Protein AF-A0A1B6FT55-F1 (afdb_monomer_lite)

Organism: NCBI:txid1464854

Secondary structure (DSSP, 8-state):
-TTHHHHHHHHHHHHHHHHHHTT-HHHHHHHHHHHPPPGGG--HHHHHHHHHHHHHHHHHHT-HHHHHHHHHHHHHH-TT-HHHHHHHHHHHHHHHHH-SS--SS-HHHHHHHHHHHHT---HHHHHHHHHHHHHHHHHHHHHTTT-TTGGGSHHHHHHHHHHHHHHHHHHHHHHH-TT-HHHHHHHHHHHTTS-GGG--HHHHHHHHHHHHT-SS--THHHHHHHHHHHHTS--HHHHHHHHHHHHHTT-HHHHHHHHHHHHHH-TT--TTTTTT--

Structure (mmCIF, N/CA/C/O backbone):
data_AF-A0A1B6FT55-F1
#
_entry.id   AF-A0A1B6FT55-F1
#
loop_
_atom_site.group_PDB
_atom_site.id
_atom_site.type_symbol
_atom_site.label_atom_id
_atom_site.label_alt_id
_atom_site.label_comp_id
_atom_site.label_asym_id
_atom_site.label_entity_id
_atom_site.label_seq_id
_atom_site.pdbx_PDB_ins_code
_atom_site.Cartn_x
_atom_site.Cartn_y
_atom_site.Cartn_z
_atom_site.occupancy
_atom_site.B_iso_or_equiv
_atom_site.auth_seq_id
_atom_site.auth_comp_id
_atom_site.auth_asym_id
_atom_site.auth_atom_id
_atom_site.pdbx_PDB_model_num
ATOM 1 N N . LYS A 1 1 ? 0.567 -3.090 -26.064 1.00 47.06 1 LYS A N 1
ATOM 2 C CA . LYS A 1 1 ? 1.274 -3.765 -27.185 1.00 47.06 1 LYS A CA 1
ATOM 3 C C . LYS A 1 1 ? 2.766 -3.419 -27.202 1.00 47.06 1 LYS A C 1
ATOM 5 O O . LYS A 1 1 ? 3.554 -4.318 -27.447 1.00 47.06 1 LYS A O 1
ATOM 10 N N . GLU A 1 2 ? 3.150 -2.189 -26.859 1.00 56.69 2 GLU A N 1
ATOM 11 C CA . GLU A 1 2 ? 4.520 -1.662 -27.024 1.00 56.69 2 GLU A CA 1
ATOM 12 C C . GLU A 1 2 ? 5.581 -2.260 -26.078 1.00 56.69 2 GLU A C 1
ATOM 14 O O . GLU A 1 2 ? 6.736 -2.374 -26.455 1.00 56.69 2 GLU A O 1
ATOM 19 N N . VAL A 1 3 ? 5.210 -2.769 -24.897 1.00 70.25 3 VAL A N 1
ATOM 20 C CA . VAL A 1 3 ? 6.175 -3.399 -23.960 1.00 70.25 3 VAL A CA 1
ATOM 21 C C . VAL A 1 3 ? 6.422 -4.892 -24.263 1.00 70.25 3 VAL A C 1
ATOM 23 O O . VAL A 1 3 ? 7.263 -5.534 -23.636 1.00 70.25 3 VAL A O 1
ATOM 26 N N . ARG A 1 4 ? 5.715 -5.481 -25.242 1.00 79.06 4 ARG A N 1
ATOM 27 C CA . ARG A 1 4 ? 5.780 -6.930 -25.524 1.00 79.06 4 ARG A CA 1
ATOM 28 C C . ARG A 1 4 ? 7.182 -7.373 -25.956 1.00 79.06 4 ARG A C 1
ATOM 30 O O . ARG A 1 4 ? 7.624 -8.438 -25.536 1.00 79.06 4 ARG A O 1
ATOM 37 N N . ARG A 1 5 ? 7.888 -6.555 -26.744 1.00 78.50 5 ARG A N 1
ATOM 38 C CA . ARG A 1 5 ? 9.263 -6.847 -27.178 1.00 78.50 5 ARG A CA 1
ATOM 39 C C . ARG A 1 5 ? 10.222 -6.852 -25.988 1.00 78.50 5 ARG A C 1
ATOM 41 O O . ARG A 1 5 ? 10.936 -7.826 -25.793 1.00 78.50 5 ARG A O 1
ATOM 48 N N . ALA A 1 6 ? 10.150 -5.846 -25.116 1.00 79.81 6 ALA A N 1
ATOM 49 C CA . ALA A 1 6 ? 10.945 -5.812 -23.887 1.00 79.81 6 ALA A CA 1
ATOM 50 C C . ALA A 1 6 ? 10.686 -7.036 -22.980 1.00 79.81 6 ALA A C 1
ATOM 52 O O . ALA A 1 6 ? 11.626 -7.635 -22.464 1.00 79.81 6 ALA A O 1
ATOM 53 N N . GLN A 1 7 ? 9.426 -7.461 -22.828 1.00 79.75 7 GLN A N 1
ATOM 54 C CA . GLN A 1 7 ? 9.068 -8.670 -22.066 1.00 79.75 7 GLN A CA 1
ATOM 55 C C . GLN A 1 7 ? 9.629 -9.955 -22.682 1.00 79.75 7 GLN A C 1
ATOM 57 O O . GLN A 1 7 ? 10.145 -10.816 -21.963 1.00 79.75 7 GLN A O 1
ATOM 62 N N . TRP A 1 8 ? 9.529 -10.080 -24.006 1.00 84.12 8 TRP A N 1
ATOM 63 C CA . TRP A 1 8 ? 10.093 -11.194 -24.762 1.00 84.12 8 TRP A CA 1
ATOM 64 C C . TRP A 1 8 ? 11.607 -11.289 -24.555 1.00 84.12 8 TRP A C 1
ATOM 66 O O . TRP A 1 8 ? 12.108 -12.332 -24.138 1.00 84.12 8 TRP A O 1
ATOM 76 N N . HIS A 1 9 ? 12.312 -10.168 -24.714 1.00 81.19 9 HIS A N 1
ATOM 77 C CA . HIS A 1 9 ? 13.755 -10.066 -24.494 1.00 81.19 9 HIS A CA 1
ATOM 78 C C . HIS A 1 9 ? 14.177 -10.454 -23.080 1.00 81.19 9 HIS A C 1
ATOM 80 O O . HIS A 1 9 ? 15.112 -11.232 -22.911 1.00 81.19 9 HIS A O 1
ATOM 86 N N . VAL A 1 10 ? 13.471 -9.980 -22.049 1.00 82.31 10 VAL A N 1
ATOM 87 C CA . VAL A 1 10 ? 13.795 -10.360 -20.663 1.00 82.31 10 VAL A CA 1
ATOM 88 C C . VAL A 1 10 ? 13.568 -11.853 -20.419 1.00 82.31 10 VAL A C 1
ATOM 90 O O . VAL A 1 10 ? 14.360 -12.495 -19.725 1.00 82.31 10 VAL A O 1
ATOM 93 N N . THR A 1 11 ? 12.515 -12.427 -21.001 1.00 83.69 11 THR A N 1
ATOM 94 C CA . THR A 1 11 ? 12.214 -13.860 -20.872 1.00 83.69 11 THR A CA 1
ATOM 95 C C . THR A 1 11 ? 13.298 -14.708 -21.534 1.00 83.69 11 THR A C 1
ATOM 97 O O . THR A 1 11 ? 13.804 -15.650 -20.921 1.00 83.69 11 THR A O 1
ATOM 100 N N . LEU A 1 12 ? 13.711 -14.346 -22.751 1.00 84.56 12 LEU A N 1
ATOM 101 C CA . LEU A 1 12 ? 14.803 -15.022 -23.447 1.00 84.56 12 LEU A CA 1
ATOM 102 C C . LEU A 1 12 ? 16.137 -14.859 -22.716 1.00 84.56 12 LEU A C 1
ATOM 104 O O . LEU A 1 12 ? 16.860 -15.840 -22.567 1.00 84.56 12 LEU A O 1
ATOM 108 N N . ALA A 1 13 ? 16.430 -13.670 -22.184 1.00 82.06 13 ALA A N 1
ATOM 109 C CA . ALA A 1 13 ? 17.642 -13.426 -21.399 1.00 82.06 13 ALA A CA 1
ATOM 110 C C . ALA A 1 13 ? 17.686 -14.282 -20.133 1.00 82.06 13 ALA A C 1
ATOM 112 O O . ALA A 1 13 ? 18.714 -14.881 -19.822 1.00 82.06 13 ALA A O 1
ATOM 113 N N . SER A 1 14 ? 16.554 -14.398 -19.435 1.00 83.56 14 SER A N 1
ATOM 114 C CA . SER A 1 14 ? 16.431 -15.254 -18.252 1.00 83.56 14 SER A CA 1
ATOM 115 C C . SER A 1 14 ? 16.661 -16.723 -18.614 1.00 83.56 14 SER A C 1
ATOM 117 O O . SER A 1 14 ? 17.398 -17.423 -17.922 1.00 83.56 14 SER A O 1
ATOM 119 N N . ARG A 1 15 ? 16.086 -17.188 -19.731 1.00 85.44 15 ARG A N 1
ATOM 120 C CA . ARG A 1 15 ? 16.275 -18.557 -20.227 1.00 85.44 15 ARG A CA 1
ATOM 121 C C . ARG A 1 15 ? 17.730 -18.834 -20.612 1.00 85.44 15 ARG A C 1
ATOM 123 O O . ARG A 1 15 ? 18.269 -19.861 -20.207 1.00 85.44 15 ARG A O 1
ATOM 130 N N . ALA A 1 16 ? 18.359 -17.927 -21.357 1.00 86.50 16 ALA A N 1
ATOM 131 C CA . ALA A 1 16 ? 19.762 -18.036 -21.745 1.00 86.50 16 ALA A CA 1
ATOM 132 C C . ALA A 1 16 ? 20.670 -18.110 -20.507 1.00 86.50 16 ALA A C 1
ATOM 134 O O . ALA A 1 16 ? 21.488 -19.019 -20.391 1.00 86.50 16 ALA A O 1
ATOM 135 N N . LEU A 1 17 ? 20.448 -17.242 -19.513 1.00 86.69 17 LEU A N 1
ATOM 136 C CA . LEU A 1 17 ? 21.202 -17.261 -18.259 1.00 86.69 17 LEU A CA 1
ATOM 137 C C . LEU A 1 17 ? 21.085 -18.603 -17.521 1.00 86.69 17 LEU A C 1
ATOM 139 O O . LEU A 1 17 ? 22.092 -19.122 -17.042 1.00 86.69 17 LEU A O 1
ATOM 143 N N . VAL A 1 18 ? 19.879 -19.173 -17.430 1.00 88.94 18 VAL A N 1
ATOM 144 C CA . VAL A 1 18 ? 19.666 -20.485 -16.797 1.00 88.94 18 VAL A CA 1
ATOM 145 C C . VAL A 1 18 ? 20.421 -21.581 -17.548 1.00 88.94 18 VAL A C 1
ATOM 147 O O . VAL A 1 18 ? 21.113 -22.376 -16.919 1.00 88.94 18 VAL A O 1
ATOM 150 N N . LEU A 1 19 ? 20.352 -21.606 -18.881 1.00 88.62 19 LEU A N 1
ATOM 151 C CA . LEU A 1 19 ? 21.084 -22.585 -19.693 1.00 88.62 19 LEU A CA 1
ATOM 152 C C . LEU A 1 19 ? 22.598 -22.463 -19.507 1.00 88.62 19 LEU A C 1
ATOM 154 O O . LEU A 1 19 ? 23.265 -23.470 -19.276 1.00 88.62 19 LEU A O 1
ATOM 158 N N . ALA A 1 20 ? 23.125 -21.237 -19.501 1.00 87.62 20 ALA A N 1
ATOM 159 C CA . ALA A 1 20 ? 24.535 -20.989 -19.231 1.00 87.62 20 ALA A CA 1
ATOM 160 C C . ALA A 1 20 ? 24.953 -21.481 -17.834 1.00 87.62 20 ALA A C 1
ATOM 162 O O . ALA A 1 20 ? 25.990 -22.127 -17.692 1.00 87.62 20 ALA A O 1
ATOM 163 N N . ARG A 1 21 ? 24.129 -21.243 -16.802 1.00 88.94 21 ARG A N 1
ATOM 164 C CA . ARG A 1 21 ? 24.377 -21.722 -15.427 1.00 88.94 21 ARG A CA 1
ATOM 165 C C . ARG A 1 21 ? 24.337 -23.244 -15.295 1.00 88.94 21 ARG A C 1
ATOM 167 O O . ARG A 1 21 ? 24.994 -23.779 -14.410 1.00 88.94 21 ARG A O 1
ATOM 174 N N . LEU A 1 22 ? 23.612 -23.927 -16.176 1.00 92.62 22 LEU A N 1
ATOM 175 C CA . LEU A 1 22 ? 23.565 -25.388 -16.263 1.00 92.62 22 LEU A CA 1
ATOM 176 C C . LEU A 1 22 ? 24.693 -25.978 -17.134 1.00 92.62 22 LEU A C 1
ATOM 178 O O . LEU A 1 22 ? 24.670 -27.170 -17.424 1.00 92.62 22 LEU A O 1
ATOM 182 N N . GLY A 1 23 ? 25.655 -25.163 -17.585 1.00 91.44 23 GLY A N 1
ATOM 183 C CA . GLY A 1 23 ? 26.766 -25.594 -18.442 1.00 91.44 23 GLY A CA 1
ATOM 184 C C . GLY A 1 23 ? 26.407 -25.748 -19.925 1.00 91.44 23 GLY A C 1
ATOM 185 O O . GLY A 1 23 ? 27.267 -26.103 -20.727 1.00 91.44 23 GLY A O 1
ATOM 186 N N . LYS A 1 24 ? 25.166 -25.438 -20.326 1.00 92.00 24 LYS A N 1
ATOM 187 C CA . LYS A 1 24 ? 24.685 -25.502 -21.718 1.00 92.00 24 LYS A CA 1
ATOM 188 C C . LYS A 1 24 ? 24.973 -24.194 -22.458 1.00 92.00 24 LYS A C 1
ATOM 190 O O . LYS A 1 24 ? 24.066 -23.443 -22.821 1.00 92.00 24 LYS A O 1
ATOM 195 N N . LEU A 1 25 ? 26.258 -23.883 -22.618 1.00 89.19 25 LEU A N 1
ATOM 196 C CA . LEU A 1 25 ? 26.707 -22.592 -23.149 1.00 89.19 25 LEU A CA 1
ATOM 197 C C . LEU A 1 25 ? 26.335 -22.381 -24.621 1.00 89.19 25 LEU A C 1
ATOM 199 O O . LEU A 1 25 ? 25.967 -21.266 -24.983 1.00 89.19 25 LEU A O 1
ATOM 203 N N . GLU A 1 26 ? 26.380 -23.422 -25.450 1.00 89.44 26 GLU A N 1
ATOM 204 C CA . GLU A 1 26 ? 26.038 -23.303 -26.875 1.00 89.44 26 GLU A CA 1
ATOM 205 C C . GLU A 1 26 ? 24.536 -23.048 -27.082 1.00 89.44 26 GLU A C 1
ATOM 207 O O . GLU A 1 26 ? 24.181 -22.085 -27.757 1.00 89.44 26 GLU A O 1
ATOM 212 N N . ASP A 1 27 ? 23.656 -23.775 -26.381 1.00 85.69 27 ASP A N 1
ATOM 213 C CA . ASP A 1 27 ? 22.205 -23.511 -26.385 1.00 85.69 27 ASP A CA 1
ATOM 214 C C . ASP A 1 27 ? 21.884 -22.078 -25.919 1.00 85.69 27 ASP A C 1
ATOM 216 O O . ASP A 1 27 ? 21.001 -21.405 -26.456 1.00 85.69 27 ASP A O 1
ATOM 220 N N . SER A 1 28 ? 22.609 -21.591 -24.904 1.00 85.44 28 SER A N 1
ATOM 221 C CA . SER A 1 28 ? 22.475 -20.214 -24.423 1.00 85.44 28 SER A CA 1
ATOM 222 C C . SER A 1 28 ? 22.875 -19.201 -25.496 1.00 85.44 28 SER A C 1
ATOM 224 O O . SER A 1 28 ? 22.153 -18.227 -25.707 1.00 85.44 28 SER A O 1
ATOM 226 N N . LYS A 1 29 ? 24.026 -19.394 -26.153 1.00 85.69 29 LYS A N 1
ATOM 227 C CA . LYS A 1 29 ? 24.506 -18.493 -27.211 1.00 85.69 29 LYS A CA 1
ATOM 228 C C . LYS A 1 29 ? 23.557 -18.483 -28.400 1.00 85.69 29 LYS A C 1
ATOM 230 O O . LYS A 1 29 ? 23.264 -17.404 -28.901 1.00 85.69 29 LYS A O 1
ATOM 235 N N . GLN A 1 30 ? 23.043 -19.645 -28.799 1.00 86.81 30 GLN A N 1
ATOM 236 C CA . GLN A 1 30 ? 22.092 -19.765 -29.898 1.00 86.81 30 GLN A CA 1
ATOM 237 C C . GLN A 1 30 ? 20.803 -18.985 -29.613 1.00 86.81 30 GLN A C 1
ATOM 239 O O . GLN A 1 30 ? 20.360 -18.187 -30.433 1.00 86.81 30 GLN A O 1
ATOM 244 N N . ILE A 1 31 ? 20.235 -19.129 -28.409 1.00 83.88 31 ILE A N 1
ATOM 245 C CA . ILE A 1 31 ? 19.042 -18.363 -28.021 1.00 83.88 31 ILE A CA 1
ATOM 246 C C . ILE A 1 31 ? 19.299 -16.859 -28.093 1.00 83.88 31 ILE A C 1
ATOM 248 O O . ILE A 1 31 ? 18.422 -16.127 -28.555 1.00 83.88 31 ILE A O 1
ATOM 252 N N . VAL A 1 32 ? 20.472 -16.399 -27.646 1.00 78.81 32 VAL A N 1
ATOM 253 C CA . VAL A 1 32 ? 20.821 -14.977 -27.715 1.00 78.81 32 VAL A CA 1
ATOM 254 C C . VAL A 1 32 ? 21.012 -14.526 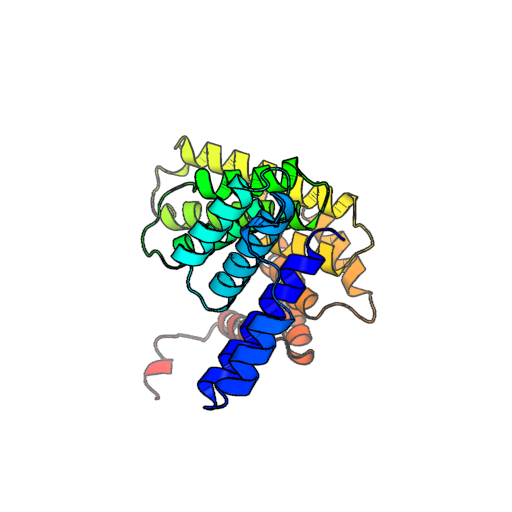-29.164 1.00 78.81 32 VAL A C 1
ATOM 256 O O . VAL A 1 32 ? 20.403 -13.541 -29.563 1.00 78.81 32 VAL A O 1
ATOM 259 N N . GLY A 1 33 ? 21.804 -15.248 -29.956 1.00 77.69 33 GLY A N 1
ATOM 260 C CA . GLY A 1 33 ? 22.132 -14.880 -31.335 1.00 77.69 33 GLY A CA 1
ATOM 261 C C . GLY A 1 33 ? 20.923 -14.850 -32.269 1.00 77.69 33 GLY A C 1
ATOM 262 O O . GLY A 1 33 ? 20.778 -13.905 -33.038 1.00 77.69 33 GLY A O 1
ATOM 263 N N . ASP A 1 34 ? 20.030 -15.833 -32.157 1.00 79.44 34 ASP A N 1
ATOM 264 C CA . ASP A 1 34 ? 18.936 -16.006 -33.120 1.00 79.44 34 ASP A CA 1
ATOM 265 C C . ASP A 1 34 ? 17.706 -15.144 -32.797 1.00 79.44 34 ASP A C 1
ATOM 267 O O . ASP A 1 34 ? 16.862 -14.915 -33.661 1.00 79.44 34 ASP A O 1
ATOM 271 N N . ASN A 1 35 ? 17.561 -14.690 -31.546 1.00 77.88 35 ASN A N 1
ATOM 272 C CA . ASN A 1 35 ? 16.293 -14.128 -31.067 1.00 77.88 35 ASN A CA 1
ATOM 273 C C . ASN A 1 35 ? 16.406 -12.742 -30.421 1.00 77.88 35 ASN A C 1
ATOM 275 O O . ASN A 1 35 ? 15.373 -12.163 -30.071 1.00 77.88 35 ASN A O 1
ATOM 279 N N . PHE A 1 36 ? 17.619 -12.210 -30.225 1.00 78.94 36 PHE A N 1
ATOM 280 C CA . PHE A 1 36 ? 17.790 -10.866 -29.680 1.00 78.94 36 PHE A CA 1
ATOM 281 C C . PHE A 1 36 ? 17.911 -9.842 -30.793 1.00 78.94 36 PHE A C 1
ATOM 283 O O . PHE A 1 36 ? 18.896 -9.770 -31.520 1.00 78.94 36 PHE A O 1
ATOM 290 N N . ASP A 1 37 ? 16.933 -8.952 -30.831 1.00 77.00 37 ASP A N 1
ATOM 291 C CA . ASP A 1 37 ? 17.098 -7.668 -31.483 1.00 77.00 37 ASP A CA 1
ATOM 292 C C . ASP A 1 37 ? 18.246 -6.846 -30.869 1.00 77.00 37 ASP A C 1
ATOM 294 O O . ASP A 1 37 ? 18.367 -6.769 -29.639 1.00 77.00 37 ASP A O 1
ATOM 298 N N . PRO A 1 38 ? 19.039 -6.138 -31.690 1.00 77.81 38 PRO A N 1
ATOM 299 C CA . PRO A 1 38 ? 20.025 -5.201 -31.182 1.00 77.81 38 PRO A CA 1
ATOM 300 C C . PRO A 1 38 ? 19.358 -4.120 -30.329 1.00 77.81 38 PRO A C 1
ATOM 302 O O . PRO A 1 38 ? 18.384 -3.487 -30.748 1.00 77.81 38 PRO A O 1
ATOM 305 N N . VAL A 1 39 ? 19.925 -3.859 -29.150 1.00 74.69 39 VAL A N 1
ATOM 306 C CA . VAL A 1 39 ? 19.426 -2.846 -28.203 1.00 74.69 39 VAL A CA 1
ATOM 307 C C . VAL A 1 39 ? 19.369 -1.449 -28.837 1.00 74.69 39 VAL A C 1
ATOM 309 O O . VAL A 1 39 ? 18.495 -0.658 -28.503 1.00 74.69 39 VAL A O 1
ATOM 312 N N . SER A 1 40 ? 20.232 -1.161 -29.816 1.00 78.62 40 SER A N 1
ATOM 313 C CA . SER A 1 40 ? 20.217 0.085 -30.597 1.00 78.62 40 SER A CA 1
ATOM 314 C C . SER A 1 40 ? 18.922 0.323 -31.384 1.00 78.62 40 SER A C 1
ATOM 316 O O . SER A 1 40 ? 18.662 1.451 -31.786 1.00 78.62 40 SER A O 1
ATOM 318 N N . THR A 1 41 ? 18.103 -0.711 -31.600 1.00 84.25 41 THR A N 1
ATOM 319 C CA . THR A 1 41 ? 16.831 -0.617 -32.338 1.00 84.25 41 THR A CA 1
ATOM 320 C C . THR A 1 41 ? 15.619 -0.363 -31.441 1.00 84.25 41 THR A C 1
ATOM 322 O O . THR A 1 41 ? 14.496 -0.293 -31.940 1.00 84.25 41 THR A O 1
ATOM 325 N N . PHE A 1 42 ? 15.820 -0.259 -30.125 1.00 84.94 42 PHE A N 1
ATOM 326 C CA . PHE A 1 42 ? 14.736 -0.047 -29.174 1.00 84.94 42 PHE A CA 1
ATOM 327 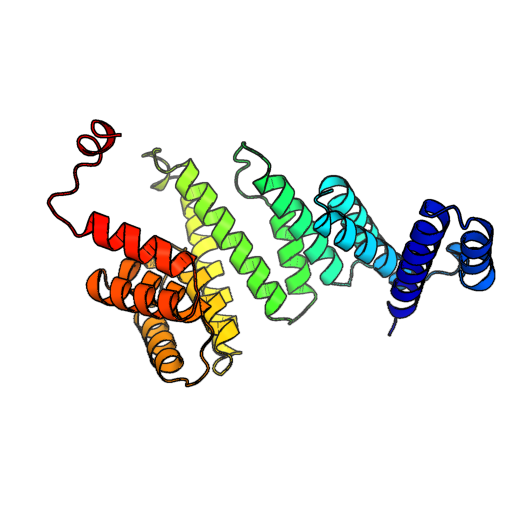C C . PHE A 1 42 ? 14.291 1.417 -29.177 1.00 84.94 42 PHE A C 1
ATOM 329 O O . PHE A 1 42 ? 15.093 2.347 -29.098 1.00 84.94 42 PHE A O 1
ATOM 336 N N . THR A 1 43 ? 12.981 1.620 -29.212 1.00 90.00 43 THR A N 1
ATOM 337 C CA . THR A 1 43 ? 12.353 2.918 -28.969 1.00 90.00 43 THR A CA 1
ATOM 338 C C . THR A 1 43 ? 12.475 3.319 -27.498 1.00 90.00 43 THR A C 1
ATOM 340 O O . THR A 1 43 ? 12.709 2.493 -26.613 1.00 90.00 43 THR A O 1
ATOM 343 N N . SER A 1 44 ? 12.247 4.598 -27.202 1.00 90.25 44 SER A N 1
ATOM 344 C CA . SER A 1 44 ? 12.227 5.118 -25.829 1.00 90.25 44 SER A CA 1
ATOM 345 C C . SER A 1 44 ? 11.207 4.400 -24.930 1.00 90.25 44 SER A C 1
ATOM 347 O O . SER A 1 44 ? 11.485 4.121 -23.763 1.00 90.25 44 SER A O 1
ATOM 349 N N . VAL A 1 45 ? 10.052 4.016 -25.484 1.00 90.25 45 VAL A N 1
ATOM 350 C CA . VAL A 1 45 ? 9.022 3.232 -24.784 1.00 90.25 45 VAL A CA 1
ATOM 351 C C . VAL A 1 45 ? 9.519 1.824 -24.462 1.00 90.25 45 VAL A C 1
ATOM 353 O O . VAL A 1 45 ? 9.334 1.353 -23.339 1.00 90.25 45 VAL A O 1
ATOM 356 N N . GLU A 1 46 ? 10.177 1.154 -25.409 1.00 89.50 46 GLU A N 1
ATOM 357 C CA . GLU A 1 46 ? 10.713 -0.193 -25.198 1.00 89.50 46 GLU A CA 1
ATOM 358 C C . GLU A 1 46 ? 11.893 -0.192 -24.215 1.00 89.50 46 GLU A C 1
ATOM 360 O O . GLU A 1 46 ? 11.972 -1.084 -23.368 1.00 89.50 46 GLU A O 1
ATOM 365 N N . PHE A 1 47 ? 12.757 0.829 -24.251 1.00 89.56 47 PHE A N 1
ATOM 366 C CA . PHE A 1 47 ? 13.790 1.045 -23.233 1.00 89.56 47 PHE A CA 1
ATOM 367 C C . PHE A 1 47 ? 13.187 1.272 -21.848 1.00 89.56 47 PHE A C 1
ATOM 369 O O . PHE A 1 47 ? 13.607 0.628 -20.885 1.00 89.56 47 PHE A O 1
ATOM 376 N N . GLY A 1 48 ? 12.160 2.124 -21.754 1.00 91.50 48 GLY A N 1
ATOM 377 C CA . GLY A 1 48 ? 11.393 2.309 -20.524 1.00 91.50 48 GLY A CA 1
ATOM 378 C C . GLY A 1 48 ? 10.841 0.980 -20.005 1.00 91.50 48 GLY A C 1
ATOM 379 O O . GLY A 1 48 ? 11.016 0.651 -18.836 1.00 91.50 48 GLY A O 1
ATOM 380 N N . GLY A 1 49 ? 10.275 0.165 -20.899 1.00 90.50 49 GLY A N 1
ATOM 381 C CA . GLY A 1 49 ? 9.821 -1.196 -20.615 1.00 90.50 49 GLY A CA 1
ATOM 382 C C . GLY A 1 49 ? 10.915 -2.106 -20.059 1.00 90.50 49 GLY A C 1
ATOM 383 O O . GLY A 1 49 ? 10.717 -2.755 -19.033 1.00 90.50 49 GLY A O 1
ATOM 384 N N . LEU A 1 50 ? 12.078 -2.143 -20.709 1.00 90.44 50 LEU A N 1
ATOM 385 C CA . LEU A 1 50 ? 13.212 -2.968 -20.294 1.00 90.44 50 LEU A CA 1
ATOM 386 C C . LEU A 1 50 ? 13.721 -2.571 -18.902 1.00 90.44 50 LEU A C 1
ATOM 388 O O . LEU A 1 50 ? 13.899 -3.434 -18.039 1.00 90.44 50 LEU A O 1
ATOM 392 N N . TYR A 1 51 ? 13.935 -1.274 -18.665 1.00 94.38 51 TYR A N 1
ATOM 393 C CA . TYR A 1 51 ? 14.373 -0.761 -17.365 1.00 94.38 51 TYR A CA 1
ATOM 394 C C . TYR A 1 51 ? 13.313 -0.969 -16.281 1.00 94.38 51 TYR A C 1
ATOM 396 O O . TYR A 1 51 ? 13.637 -1.391 -15.171 1.00 94.38 51 TYR A O 1
ATOM 404 N N . GLY A 1 52 ? 12.039 -0.783 -16.616 1.00 94.38 52 GLY A N 1
ATOM 405 C CA . GLY A 1 52 ? 10.924 -1.055 -15.721 1.00 94.38 52 GLY A CA 1
ATOM 406 C C . GLY A 1 52 ? 10.856 -2.515 -15.272 1.00 94.38 52 GLY A C 1
ATOM 407 O O . GLY A 1 52 ? 10.708 -2.793 -14.081 1.00 94.38 52 GLY A O 1
ATOM 408 N N . ILE A 1 53 ? 11.049 -3.467 -16.192 1.00 91.56 53 ILE A N 1
ATOM 409 C CA . ILE A 1 53 ? 11.096 -4.898 -15.854 1.00 91.56 53 ILE A CA 1
ATOM 410 C C . ILE A 1 53 ? 12.311 -5.214 -14.969 1.00 91.56 53 ILE A C 1
ATOM 412 O O . ILE A 1 53 ? 12.169 -5.940 -13.984 1.00 91.56 53 ILE A O 1
ATOM 416 N N . LYS A 1 54 ? 13.489 -4.642 -15.262 1.00 91.62 54 LYS A N 1
ATOM 417 C CA . LYS A 1 54 ? 14.676 -4.779 -14.396 1.00 91.62 54 LYS A CA 1
ATOM 418 C C . LYS A 1 54 ? 14.406 -4.252 -12.986 1.00 91.62 54 LYS A C 1
ATOM 420 O O . LYS A 1 54 ? 14.723 -4.933 -12.015 1.00 91.62 54 LYS A O 1
ATOM 425 N N . SER A 1 55 ? 13.774 -3.083 -12.870 1.00 95.81 55 SER A N 1
ATOM 426 C CA . SER A 1 55 ? 13.383 -2.505 -11.581 1.00 95.81 55 SER A CA 1
ATOM 427 C C . SER A 1 55 ? 12.444 -3.432 -10.806 1.00 95.81 55 SER A C 1
ATOM 429 O O . SER A 1 55 ? 12.693 -3.727 -9.636 1.00 95.81 55 SER A O 1
ATOM 431 N N . LEU A 1 56 ? 11.411 -3.963 -11.468 1.00 94.12 56 LEU A N 1
ATOM 432 C CA . LEU A 1 56 ? 10.466 -4.898 -10.860 1.00 94.12 56 LEU A CA 1
ATOM 433 C C . LEU A 1 56 ? 11.153 -6.181 -10.365 1.00 94.12 56 LEU A C 1
ATOM 435 O O . LEU A 1 56 ? 10.846 -6.648 -9.267 1.00 94.12 56 LEU A O 1
ATOM 439 N N . ALA A 1 57 ? 12.090 -6.731 -11.141 1.00 91.12 57 ALA A N 1
ATOM 440 C CA . ALA A 1 57 ? 12.870 -7.896 -10.737 1.00 91.12 57 ALA A CA 1
ATOM 441 C C . ALA A 1 57 ? 13.738 -7.588 -9.506 1.00 91.12 57 ALA A C 1
ATOM 443 O O . ALA A 1 57 ? 13.661 -8.304 -8.510 1.00 91.12 57 ALA A O 1
ATOM 444 N N . CYS A 1 58 ? 14.495 -6.487 -9.522 1.00 93.31 58 CYS A N 1
ATOM 445 C CA . CYS A 1 58 ? 15.300 -6.054 -8.377 1.00 93.31 58 CYS A CA 1
ATOM 446 C C . CYS A 1 58 ? 14.443 -5.834 -7.115 1.00 93.31 58 CYS A C 1
ATOM 448 O O . CYS A 1 58 ? 14.835 -6.261 -6.030 1.00 93.31 58 CYS A O 1
ATOM 450 N N . LEU A 1 59 ? 13.237 -5.260 -7.244 1.00 93.38 59 LEU A N 1
ATOM 451 C CA . LEU A 1 59 ? 12.285 -5.143 -6.130 1.00 93.38 59 LEU A CA 1
ATOM 452 C C . LEU A 1 59 ? 11.878 -6.504 -5.559 1.00 93.38 59 LEU A C 1
ATOM 454 O O . LEU A 1 59 ? 11.767 -6.635 -4.341 1.00 93.38 59 LEU A O 1
ATOM 458 N N . ALA A 1 60 ? 11.631 -7.496 -6.418 1.00 90.19 60 ALA A N 1
ATOM 459 C CA . ALA A 1 60 ? 11.219 -8.833 -5.996 1.00 90.19 60 ALA A CA 1
ATOM 460 C C . ALA A 1 60 ? 12.329 -9.573 -5.231 1.00 90.19 60 ALA A C 1
ATOM 462 O O . ALA A 1 60 ? 12.029 -10.283 -4.275 1.00 90.19 60 ALA A O 1
ATOM 463 N N . TYR A 1 61 ? 13.594 -9.362 -5.611 1.00 89.38 61 TYR A N 1
ATOM 464 C CA . TYR A 1 61 ? 14.760 -9.962 -4.949 1.00 89.38 61 TYR A CA 1
ATOM 465 C C . TYR A 1 61 ? 15.332 -9.125 -3.794 1.00 89.38 61 TYR A C 1
ATOM 467 O O . TYR A 1 61 ? 16.199 -9.596 -3.068 1.00 89.38 61 TYR A O 1
ATOM 475 N N . GLY A 1 62 ? 14.825 -7.910 -3.566 1.00 88.50 62 GLY A N 1
ATOM 476 C CA . GLY A 1 62 ? 15.235 -7.065 -2.441 1.00 88.50 62 GLY A CA 1
ATOM 477 C C . GLY A 1 62 ? 16.472 -6.191 -2.685 1.00 88.50 62 GLY A C 1
ATOM 478 O O . GLY A 1 62 ? 16.964 -5.591 -1.722 1.00 88.50 62 GLY A O 1
ATOM 479 N N . GLU A 1 63 ? 16.907 -6.062 -3.942 1.00 93.44 63 GLU A N 1
ATOM 480 C CA . GLU A 1 63 ? 17.993 -5.188 -4.420 1.00 93.44 63 GLU A CA 1
ATOM 481 C C . GLU A 1 63 ? 17.458 -3.767 -4.664 1.00 93.44 63 GLU A C 1
ATOM 483 O O . GLU A 1 63 ? 17.146 -3.349 -5.782 1.00 93.44 63 GLU A O 1
ATOM 488 N N . LEU A 1 64 ? 17.217 -3.039 -3.574 1.00 94.44 64 LEU A N 1
ATOM 489 C CA . LEU A 1 64 ? 16.382 -1.834 -3.604 1.00 94.44 64 LEU A CA 1
ATOM 490 C C . LEU A 1 64 ? 17.053 -0.621 -4.263 1.00 94.44 64 LEU A C 1
ATOM 492 O O . LEU A 1 64 ? 16.365 0.197 -4.877 1.00 94.44 64 LEU A O 1
ATOM 496 N N . THR A 1 65 ? 18.374 -0.490 -4.137 1.00 95.50 65 THR A N 1
ATOM 497 C CA . THR A 1 65 ? 19.135 0.620 -4.730 1.00 95.50 65 THR A CA 1
ATOM 498 C C . THR A 1 65 ? 19.151 0.491 -6.252 1.00 95.50 65 THR A C 1
ATOM 500 O O . THR A 1 65 ? 18.857 1.445 -6.974 1.00 95.50 65 THR A O 1
ATOM 503 N N . GLU A 1 66 ? 19.389 -0.722 -6.743 1.00 96.38 66 GLU A N 1
ATOM 504 C CA . GLU A 1 66 ? 19.349 -1.096 -8.152 1.00 96.38 66 GLU A CA 1
ATOM 505 C C . GLU A 1 66 ? 17.935 -0.937 -8.704 1.00 96.38 66 GLU A C 1
ATOM 507 O O . GLU A 1 66 ? 17.762 -0.376 -9.786 1.00 96.38 66 GLU A O 1
ATOM 512 N N . ALA A 1 67 ? 16.920 -1.367 -7.948 1.00 97.19 67 ALA A N 1
ATOM 513 C CA . ALA A 1 67 ? 15.525 -1.170 -8.316 1.00 97.19 67 ALA A CA 1
ATOM 514 C C . ALA A 1 67 ? 15.183 0.310 -8.523 1.00 97.19 67 ALA A C 1
ATOM 516 O O . ALA A 1 67 ? 14.543 0.654 -9.520 1.00 97.19 67 ALA A O 1
ATOM 517 N N . LEU A 1 68 ? 15.619 1.181 -7.607 1.00 97.69 68 LEU A N 1
ATOM 518 C CA . LEU A 1 68 ? 15.395 2.620 -7.711 1.00 97.69 68 LEU A CA 1
ATOM 519 C C . LEU A 1 68 ? 16.127 3.214 -8.916 1.00 97.69 68 LEU A C 1
ATOM 521 O O . LEU A 1 68 ? 15.526 3.985 -9.662 1.00 97.69 68 LEU A O 1
ATOM 525 N N . ARG A 1 69 ? 17.393 2.837 -9.136 1.00 98.19 69 ARG A N 1
ATOM 526 C CA . ARG A 1 69 ? 18.165 3.282 -10.304 1.00 98.19 69 ARG A CA 1
ATOM 527 C C . ARG A 1 69 ? 17.447 2.920 -11.602 1.00 98.19 69 ARG A C 1
ATOM 529 O O . ARG A 1 69 ? 17.161 3.802 -12.401 1.00 98.19 69 ARG A O 1
ATOM 536 N N . TRP A 1 70 ? 17.070 1.652 -11.768 1.00 97.75 70 TRP A N 1
ATOM 537 C CA . TRP A 1 70 ? 16.379 1.201 -12.975 1.00 97.75 70 TRP A CA 1
ATOM 538 C C . TRP A 1 70 ? 15.009 1.858 -13.160 1.00 97.75 70 TRP A C 1
ATOM 540 O O . TRP A 1 70 ? 14.622 2.142 -14.288 1.00 97.75 70 TRP A O 1
ATOM 550 N N . ALA A 1 71 ? 14.280 2.151 -12.079 1.00 98.00 71 ALA A N 1
ATOM 551 C CA . ALA A 1 71 ? 13.035 2.908 -12.187 1.00 98.00 71 ALA A CA 1
ATOM 552 C C . ALA A 1 71 ? 13.285 4.344 -12.675 1.00 98.00 71 ALA A C 1
ATOM 554 O O . ALA A 1 71 ? 12.549 4.832 -13.530 1.00 98.00 71 ALA A O 1
ATOM 555 N N . LYS A 1 72 ? 14.336 5.015 -12.182 1.00 98.19 72 LYS A N 1
ATOM 556 C CA . LYS A 1 72 ? 14.723 6.359 -12.643 1.00 98.19 72 LYS A CA 1
ATOM 557 C C . LYS A 1 72 ? 15.135 6.349 -14.121 1.00 98.19 72 LYS A C 1
ATOM 559 O O . LYS A 1 72 ? 14.682 7.217 -14.865 1.00 98.19 72 LYS A O 1
ATOM 564 N N . ASP A 1 73 ? 15.878 5.337 -14.566 1.00 97.75 73 ASP A N 1
ATOM 565 C CA . ASP A 1 73 ? 16.230 5.161 -15.983 1.00 97.75 73 ASP A CA 1
ATOM 566 C C . ASP A 1 73 ? 14.983 4.913 -16.852 1.00 97.75 73 ASP A C 1
ATOM 568 O O . ASP A 1 73 ? 14.855 5.470 -17.944 1.00 97.75 73 ASP A O 1
ATOM 572 N N . ALA A 1 74 ? 14.012 4.138 -16.350 1.00 96.94 74 ALA A N 1
ATOM 573 C CA . ALA A 1 74 ? 12.734 3.917 -17.026 1.00 96.94 74 ALA A CA 1
ATOM 574 C C . ALA A 1 74 ? 11.920 5.214 -17.174 1.00 96.94 74 ALA A C 1
ATOM 576 O O . ALA A 1 74 ? 11.372 5.477 -18.244 1.00 96.94 74 ALA A O 1
ATOM 577 N N . ILE A 1 75 ? 11.880 6.045 -16.124 1.00 97.88 75 ILE A N 1
ATOM 578 C CA . ILE A 1 75 ? 11.238 7.369 -16.147 1.00 97.88 75 ILE A CA 1
ATOM 579 C C . ILE A 1 75 ? 11.949 8.294 -17.137 1.00 97.88 75 ILE A C 1
ATOM 581 O O . ILE A 1 75 ? 11.280 9.014 -17.871 1.00 97.88 75 ILE A O 1
ATOM 585 N N . HIS A 1 76 ? 13.283 8.284 -17.178 1.00 97.56 76 HIS A N 1
ATOM 586 C CA . HIS A 1 76 ? 14.038 9.100 -18.128 1.00 97.56 76 HIS A CA 1
ATOM 587 C C . HIS A 1 76 ? 13.720 8.713 -19.580 1.00 97.56 76 HIS A C 1
ATOM 589 O O . HIS A 1 76 ? 13.495 9.587 -20.413 1.00 97.56 76 HIS A O 1
ATOM 595 N N . ALA A 1 77 ? 13.636 7.410 -19.865 1.00 95.31 77 ALA A N 1
ATOM 596 C CA . ALA A 1 77 ? 13.304 6.907 -21.194 1.00 95.31 77 ALA A CA 1
ATOM 597 C C . ALA A 1 77 ? 11.836 7.169 -21.582 1.00 95.31 77 ALA A C 1
ATOM 599 O O . ALA A 1 77 ? 11.558 7.598 -22.698 1.00 95.31 77 ALA A O 1
ATOM 600 N N . ASN A 1 78 ? 10.883 6.938 -20.674 1.00 95.19 78 ASN A N 1
ATOM 601 C CA . ASN A 1 78 ? 9.458 7.149 -20.928 1.00 95.19 78 ASN A CA 1
ATOM 602 C C . ASN A 1 78 ? 8.756 7.789 -19.712 1.00 95.19 78 ASN A C 1
ATOM 604 O O . ASN A 1 78 ? 8.132 7.090 -18.910 1.00 95.19 78 ASN A O 1
ATOM 608 N N . PRO A 1 79 ? 8.793 9.126 -19.573 1.00 95.75 79 PRO A N 1
ATOM 609 C CA . PRO A 1 79 ? 8.324 9.808 -18.364 1.00 95.75 79 PRO A CA 1
ATOM 610 C C . PRO A 1 79 ? 6.802 9.823 -18.192 1.00 95.75 79 PRO A C 1
ATOM 612 O O . PRO A 1 79 ? 6.320 10.182 -17.115 1.00 95.75 79 PRO A O 1
ATOM 615 N N . ARG A 1 80 ? 6.039 9.481 -19.239 1.00 95.69 80 ARG A N 1
ATOM 616 C CA . ARG A 1 80 ? 4.568 9.501 -19.229 1.00 95.69 80 ARG A CA 1
ATOM 617 C C . ARG A 1 80 ? 3.945 8.196 -18.745 1.00 95.69 80 ARG A C 1
ATOM 619 O O . ARG A 1 80 ? 2.749 8.181 -18.485 1.00 95.69 80 ARG A O 1
ATOM 626 N N . GLU A 1 81 ? 4.726 7.128 -18.607 1.00 95.50 81 GLU A N 1
ATOM 627 C CA . GLU A 1 81 ? 4.225 5.854 -18.096 1.00 95.50 81 GLU A CA 1
ATOM 628 C C . GLU A 1 81 ? 4.120 5.901 -16.556 1.00 95.50 81 GLU A C 1
ATOM 630 O O . GLU A 1 81 ? 5.147 5.974 -15.871 1.00 95.50 81 GLU A O 1
ATOM 635 N N . PRO A 1 82 ? 2.903 5.868 -15.976 1.00 96.94 82 PRO A N 1
ATOM 636 C CA . PRO A 1 82 ? 2.703 5.967 -14.529 1.00 96.94 82 PRO A CA 1
ATOM 637 C C . PRO A 1 82 ? 3.355 4.824 -13.742 1.00 96.94 82 PRO A C 1
ATOM 639 O O . PRO A 1 82 ? 3.771 5.031 -12.599 1.00 96.94 82 PRO A O 1
ATOM 642 N N . GLU A 1 83 ? 3.475 3.629 -14.331 1.00 95.81 83 GLU A N 1
ATOM 643 C CA . GLU A 1 83 ? 4.036 2.463 -13.644 1.00 95.81 83 GLU A CA 1
ATOM 644 C C . GLU A 1 83 ? 5.501 2.684 -13.229 1.00 95.81 83 GLU A C 1
ATOM 646 O O . GLU A 1 83 ? 5.906 2.250 -12.152 1.00 95.81 83 GLU A O 1
ATOM 651 N N . TRP A 1 84 ? 6.295 3.425 -14.010 1.00 96.69 84 TRP A N 1
ATOM 652 C CA . TRP A 1 84 ? 7.700 3.693 -13.668 1.00 96.69 84 TRP A CA 1
ATOM 653 C C . TRP A 1 84 ? 7.838 4.581 -12.434 1.00 96.69 84 TRP A C 1
ATOM 655 O O . TRP A 1 84 ? 8.675 4.315 -11.568 1.00 96.69 84 TRP A O 1
ATOM 665 N N . HIS A 1 85 ? 6.956 5.574 -12.297 1.00 98.25 85 HIS A N 1
ATOM 666 C CA . HIS A 1 85 ? 6.868 6.395 -11.089 1.00 98.25 85 HIS A CA 1
ATOM 667 C C . HIS A 1 85 ? 6.426 5.555 -9.890 1.00 98.25 85 HIS A C 1
ATOM 669 O O . HIS A 1 85 ? 7.019 5.656 -8.816 1.00 98.25 85 HIS A O 1
ATOM 675 N N . LEU A 1 86 ? 5.454 4.654 -10.069 1.00 97.31 86 LEU A N 1
ATOM 676 C CA . LEU A 1 86 ? 5.047 3.734 -9.005 1.00 97.31 86 LEU A CA 1
ATOM 677 C C . LEU A 1 86 ? 6.212 2.841 -8.541 1.00 97.31 86 LEU A C 1
ATOM 679 O O . LEU A 1 86 ? 6.398 2.670 -7.335 1.00 97.31 86 LEU A O 1
ATOM 683 N N . LEU A 1 87 ? 7.004 2.281 -9.463 1.00 97.25 87 LEU A N 1
ATOM 684 C CA . LEU A 1 87 ? 8.163 1.445 -9.125 1.00 97.25 87 LEU A CA 1
ATOM 685 C C . LEU A 1 87 ? 9.239 2.232 -8.366 1.00 97.25 87 LEU A C 1
ATOM 687 O O . LEU A 1 87 ? 9.739 1.734 -7.354 1.00 97.25 87 LEU A O 1
ATOM 691 N N . ALA A 1 88 ? 9.543 3.464 -8.789 1.00 98.06 88 ALA A N 1
ATOM 692 C CA . ALA A 1 88 ? 10.479 4.340 -8.082 1.00 98.06 88 ALA A CA 1
ATOM 693 C C . ALA A 1 88 ? 10.009 4.618 -6.644 1.00 98.06 88 ALA A C 1
ATOM 695 O O . ALA A 1 88 ? 10.758 4.396 -5.689 1.00 98.06 88 ALA A O 1
ATOM 696 N N . GLY A 1 89 ? 8.738 5.002 -6.475 1.00 97.31 89 GLY A N 1
ATOM 697 C CA . GLY A 1 89 ? 8.137 5.222 -5.158 1.00 97.31 89 GLY A CA 1
ATOM 698 C C . GLY A 1 89 ? 8.178 3.972 -4.275 1.00 97.31 89 GLY A C 1
ATOM 699 O O . GLY A 1 89 ? 8.532 4.050 -3.099 1.00 97.31 89 GLY A O 1
ATOM 700 N N . ARG A 1 90 ? 7.889 2.788 -4.833 1.00 96.50 90 ARG A N 1
ATOM 701 C CA . ARG A 1 90 ? 7.976 1.513 -4.100 1.00 96.50 90 ARG A CA 1
ATOM 702 C C . ARG A 1 90 ? 9.404 1.193 -3.663 1.00 96.50 90 ARG A C 1
ATOM 704 O O . ARG A 1 90 ? 9.592 0.776 -2.524 1.00 96.50 90 ARG A O 1
ATOM 711 N N . ALA A 1 91 ? 10.406 1.392 -4.519 1.00 96.81 91 ALA A N 1
ATOM 712 C CA . ALA A 1 91 ? 11.805 1.178 -4.146 1.00 96.81 91 ALA A CA 1
ATOM 713 C C . ALA A 1 91 ? 12.214 2.076 -2.968 1.00 96.81 91 ALA A C 1
ATOM 715 O O . ALA A 1 91 ? 12.792 1.590 -1.993 1.00 96.81 91 ALA A O 1
ATOM 716 N N . MET A 1 92 ? 11.817 3.353 -3.000 1.00 95.75 92 MET A N 1
ATOM 717 C CA . MET A 1 92 ? 12.035 4.284 -1.888 1.00 95.75 92 MET A CA 1
ATOM 718 C C . MET A 1 92 ? 11.282 3.880 -0.614 1.00 95.75 92 MET A C 1
ATOM 720 O O . MET A 1 92 ? 11.871 3.918 0.465 1.00 95.75 92 MET A O 1
ATOM 724 N N . GLU A 1 93 ? 10.026 3.425 -0.720 1.00 94.75 93 GLU A N 1
ATOM 725 C CA . GLU A 1 93 ? 9.250 2.903 0.418 1.00 94.75 93 GLU A CA 1
ATOM 726 C C . GLU A 1 93 ? 10.019 1.778 1.129 1.00 94.75 93 GLU A C 1
ATOM 728 O O . GLU A 1 93 ? 10.122 1.764 2.360 1.00 94.75 93 GLU A O 1
ATOM 733 N N . TYR A 1 94 ? 10.567 0.824 0.372 1.00 93.38 94 TYR A N 1
ATOM 734 C CA . TYR A 1 94 ? 11.332 -0.281 0.946 1.00 93.38 94 TYR A CA 1
ATOM 735 C C . TYR A 1 94 ? 12.664 0.178 1.550 1.00 93.38 94 TYR A C 1
ATOM 737 O O . TYR A 1 94 ? 13.007 -0.285 2.639 1.00 93.38 94 TYR A O 1
ATOM 745 N N . LEU A 1 95 ? 13.390 1.095 0.897 1.00 92.88 95 LEU A N 1
ATOM 746 C CA . LEU A 1 95 ? 14.631 1.665 1.440 1.00 92.88 95 LEU A CA 1
ATOM 747 C C . LEU A 1 95 ? 14.363 2.360 2.777 1.00 92.88 95 LEU A C 1
ATOM 749 O O . LEU A 1 95 ? 15.045 2.094 3.766 1.00 92.88 95 LEU A O 1
ATOM 753 N N . ARG A 1 96 ? 13.302 3.174 2.842 1.00 91.69 96 ARG A N 1
ATOM 754 C CA . ARG A 1 96 ? 12.872 3.845 4.072 1.00 91.69 96 ARG A CA 1
ATOM 755 C C . ARG A 1 96 ? 12.521 2.848 5.174 1.00 91.69 96 ARG A C 1
ATOM 757 O O . ARG A 1 96 ? 12.892 3.071 6.316 1.00 91.69 96 ARG A O 1
ATOM 764 N N . LYS A 1 97 ? 11.838 1.744 4.857 1.00 89.44 97 LYS A N 1
ATOM 765 C CA . LYS A 1 97 ? 11.496 0.706 5.849 1.00 89.44 97 LYS A CA 1
ATOM 766 C C . LYS A 1 97 ? 12.698 -0.081 6.367 1.00 89.44 97 LYS A C 1
ATOM 768 O O . LYS A 1 97 ? 12.621 -0.593 7.477 1.00 89.44 97 LYS A O 1
ATOM 773 N N . LYS A 1 98 ? 13.769 -0.209 5.576 1.00 88.25 98 LYS A N 1
ATOM 774 C CA . LYS A 1 98 ? 15.034 -0.812 6.029 1.00 88.25 98 LYS A CA 1
ATOM 775 C C . LYS A 1 98 ? 15.865 0.152 6.886 1.00 88.25 98 LYS A C 1
ATOM 777 O O . LYS A 1 98 ? 16.710 -0.301 7.650 1.00 88.25 98 LYS A O 1
ATOM 782 N N . SER A 1 99 ? 15.634 1.460 6.776 1.00 85.38 99 SER A N 1
ATOM 783 C CA . SER A 1 99 ? 16.294 2.460 7.617 1.00 85.38 99 SER A CA 1
ATOM 784 C C . SER A 1 99 ? 15.756 2.423 9.049 1.00 85.38 99 SER A C 1
ATOM 786 O O . SER A 1 99 ? 14.548 2.427 9.276 1.00 85.38 99 SER A O 1
ATOM 788 N N . THR A 1 100 ? 16.659 2.473 10.027 1.00 77.62 100 THR A N 1
ATOM 789 C CA . THR A 1 100 ? 16.319 2.672 11.445 1.00 77.62 100 THR A CA 1
ATOM 790 C C . THR A 1 100 ? 16.075 4.142 11.793 1.00 77.62 100 THR A C 1
ATOM 792 O O . THR A 1 100 ? 15.548 4.449 12.860 1.00 77.62 100 THR A O 1
ATOM 795 N N . ARG A 1 101 ? 16.451 5.069 10.903 1.00 81.19 101 ARG A N 1
ATOM 796 C CA . ARG A 1 101 ? 16.333 6.514 11.122 1.00 81.19 101 ARG A CA 1
ATOM 797 C C . ARG A 1 101 ? 15.015 7.042 10.578 1.00 81.19 101 ARG A C 1
ATOM 799 O O . ARG A 1 101 ? 14.695 6.829 9.407 1.00 81.19 101 ARG A O 1
ATOM 806 N N . PHE A 1 102 ? 14.299 7.793 11.412 1.00 81.56 102 PHE A N 1
ATOM 807 C CA . PHE A 1 102 ? 13.178 8.612 10.972 1.00 81.56 102 PHE A CA 1
ATOM 808 C C . PHE A 1 102 ? 13.706 9.816 10.182 1.00 81.56 102 PHE A C 1
ATOM 810 O O . PHE A 1 102 ? 14.531 10.576 10.683 1.00 81.56 102 PHE A O 1
ATOM 817 N N . SER A 1 103 ? 13.247 9.978 8.943 1.00 75.56 103 SER A N 1
ATOM 818 C CA . SER A 1 103 ? 13.684 11.040 8.026 1.00 75.56 103 SER A CA 1
ATOM 819 C C . SER A 1 103 ? 12.624 12.126 7.806 1.00 75.56 103 SER A C 1
ATOM 821 O O . SER A 1 103 ? 12.710 12.890 6.846 1.00 75.56 103 SER A O 1
ATOM 823 N N . GLY A 1 104 ? 11.609 12.202 8.673 1.00 82.56 104 GLY A N 1
ATOM 824 C CA . GLY A 1 104 ? 10.487 13.115 8.477 1.00 82.56 104 GLY A CA 1
ATOM 825 C C . GLY A 1 104 ? 9.558 12.678 7.341 1.00 82.56 104 GLY A C 1
ATOM 826 O O . GLY A 1 104 ? 9.397 11.488 7.056 1.00 82.56 104 GLY A O 1
ATOM 827 N N . LEU A 1 105 ? 8.916 13.659 6.701 1.00 86.12 105 LEU A N 1
ATOM 828 C CA . LEU A 1 105 ? 8.044 13.438 5.547 1.00 86.12 105 LEU A CA 1
ATOM 829 C C . LEU A 1 105 ? 8.886 13.145 4.292 1.00 86.12 105 LEU A C 1
ATOM 831 O O . LEU A 1 105 ? 9.637 14.020 3.852 1.00 86.12 105 LEU A O 1
ATOM 835 N N . PRO A 1 106 ? 8.749 11.966 3.659 1.00 91.19 106 PRO A N 1
ATOM 836 C CA . PRO A 1 106 ? 9.583 11.591 2.523 1.00 91.19 106 PRO A CA 1
ATOM 837 C C . PRO A 1 106 ? 9.054 12.240 1.231 1.00 91.19 106 PRO A C 1
ATOM 839 O O . PRO A 1 106 ? 8.332 11.624 0.448 1.00 91.19 106 PRO A O 1
ATOM 842 N N . LYS A 1 107 ? 9.385 13.522 1.019 1.00 92.44 107 LYS A N 1
ATOM 843 C CA . LYS A 1 107 ? 8.847 14.346 -0.083 1.00 92.44 107 LYS A CA 1
ATOM 844 C C . LYS A 1 107 ? 9.133 13.769 -1.476 1.00 92.44 107 LYS A C 1
ATOM 846 O O . LYS A 1 107 ? 8.228 13.764 -2.305 1.00 92.44 107 LYS A O 1
ATOM 851 N N . GLU A 1 108 ? 10.346 13.266 -1.720 1.00 94.06 108 GLU A N 1
ATOM 852 C CA . GLU A 1 108 ? 10.718 12.631 -3.000 1.00 94.06 108 GLU A CA 1
ATOM 853 C C . GLU A 1 108 ? 9.962 11.306 -3.218 1.00 94.06 108 GLU A C 1
ATOM 855 O O . GLU A 1 108 ? 9.404 11.088 -4.28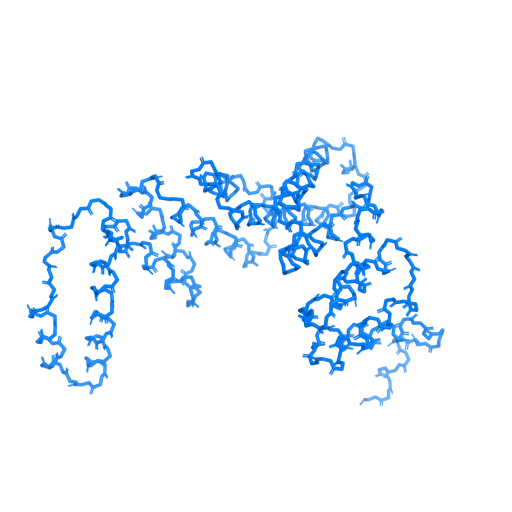5 1.00 94.06 108 GLU A O 1
ATOM 860 N N . GLU A 1 109 ? 9.834 10.452 -2.195 1.00 94.94 109 GLU A N 1
ATOM 861 C CA . GLU A 1 109 ? 9.019 9.224 -2.287 1.00 94.94 109 GLU A CA 1
ATOM 862 C C . GLU A 1 109 ? 7.566 9.564 -2.644 1.00 94.94 109 GLU A C 1
ATOM 864 O O . GLU A 1 109 ? 6.983 8.987 -3.561 1.00 94.94 109 GLU A O 1
ATOM 869 N N . ILE A 1 110 ? 6.981 10.537 -1.940 1.00 96.25 110 ILE A N 1
ATOM 870 C CA . ILE A 1 110 ? 5.600 10.973 -2.156 1.00 96.25 110 ILE A CA 1
ATOM 871 C C . ILE A 1 110 ? 5.406 11.562 -3.557 1.00 96.25 110 ILE A C 1
ATOM 873 O O . ILE A 1 110 ? 4.344 11.350 -4.148 1.00 96.25 110 ILE A O 1
ATOM 877 N N . SER A 1 111 ? 6.382 12.302 -4.093 1.00 97.25 111 SER A N 1
ATOM 878 C CA . SER A 1 111 ? 6.246 12.933 -5.410 1.00 97.25 111 SER A CA 1
ATOM 879 C C . SER A 1 111 ? 6.113 11.896 -6.525 1.00 97.25 111 SER A C 1
ATOM 881 O O . SER A 1 111 ? 5.294 12.095 -7.421 1.00 97.25 111 SER A O 1
ATOM 883 N N . TYR A 1 112 ? 6.798 10.753 -6.423 1.00 98.00 112 TYR A N 1
ATOM 884 C CA . TYR A 1 112 ? 6.631 9.639 -7.357 1.00 98.00 112 TYR A CA 1
ATOM 885 C C . TYR A 1 112 ? 5.210 9.064 -7.339 1.00 98.00 112 TYR A C 1
ATOM 887 O O . TYR A 1 112 ? 4.587 8.907 -8.390 1.00 98.00 112 TYR A O 1
ATOM 895 N N . PHE A 1 113 ? 4.647 8.806 -6.155 1.00 97.75 113 PHE A N 1
ATOM 896 C CA . PHE A 1 113 ? 3.273 8.301 -6.056 1.00 97.75 113 PHE A CA 1
ATOM 897 C C . PHE A 1 113 ? 2.239 9.323 -6.542 1.00 97.75 113 PHE A C 1
ATOM 899 O O . PHE A 1 113 ? 1.292 8.940 -7.226 1.00 97.75 113 PHE A O 1
ATOM 906 N N . LYS A 1 114 ? 2.426 10.616 -6.235 1.00 97.62 114 LYS A N 1
ATOM 907 C CA . LYS A 1 114 ? 1.578 11.689 -6.779 1.00 97.62 114 LYS A CA 1
ATOM 908 C C . LYS A 1 114 ? 1.640 11.707 -8.302 1.00 97.62 114 LYS A C 1
ATOM 910 O O . LYS A 1 114 ? 0.601 11.672 -8.946 1.00 97.62 114 LYS A O 1
ATOM 915 N N . LYS A 1 115 ? 2.844 11.645 -8.877 1.00 98.12 115 LYS A N 1
ATOM 916 C CA . LYS A 1 115 ? 3.021 11.667 -10.328 1.00 98.12 115 LYS A CA 1
ATOM 917 C C . LYS A 1 115 ? 2.355 10.477 -11.020 1.00 98.12 115 LYS A C 1
ATOM 919 O O . LYS A 1 115 ? 1.762 10.656 -12.077 1.00 98.12 115 LYS A O 1
ATOM 924 N N . ALA A 1 116 ? 2.405 9.287 -10.419 1.00 97.56 116 ALA A N 1
ATOM 925 C CA . ALA A 1 116 ? 1.697 8.112 -10.931 1.00 97.56 116 ALA A CA 1
ATOM 926 C C . ALA A 1 116 ? 0.167 8.297 -10.940 1.00 97.56 116 ALA A C 1
ATOM 928 O O . ALA A 1 116 ? -0.496 7.841 -11.869 1.00 97.56 116 ALA A O 1
ATOM 929 N N . VAL A 1 117 ? -0.388 8.976 -9.928 1.00 97.06 117 VAL A N 1
ATOM 930 C CA . VAL A 1 117 ? -1.816 9.334 -9.867 1.00 97.06 117 VAL A CA 1
ATOM 931 C C . VAL A 1 117 ? -2.163 10.406 -10.901 1.00 97.06 117 VAL A C 1
ATOM 933 O O . VAL A 1 117 ? -3.155 10.262 -11.604 1.00 97.06 117 VAL A O 1
ATOM 936 N N . ASP A 1 118 ? -1.332 11.438 -11.051 1.00 97.38 118 ASP A N 1
ATOM 937 C CA . ASP A 1 118 ? -1.569 12.522 -12.016 1.00 97.38 118 ASP A CA 1
ATOM 938 C C . ASP A 1 118 ? -1.559 12.028 -13.474 1.00 97.38 118 ASP A C 1
ATOM 940 O O . ASP A 1 118 ? -2.191 12.620 -14.344 1.00 97.38 118 ASP A O 1
ATOM 944 N N . LEU A 1 119 ? -0.815 10.954 -13.754 1.00 97.06 119 LEU A N 1
ATOM 945 C CA . LEU A 1 119 ? -0.683 10.360 -15.085 1.00 97.06 119 LEU A CA 1
ATOM 946 C C . LEU A 1 119 ? -1.737 9.279 -15.386 1.00 97.06 119 LEU A C 1
ATOM 948 O O . LEU A 1 119 ? -1.765 8.774 -16.508 1.00 97.06 119 LEU A O 1
ATOM 952 N N . SER A 1 120 ? -2.564 8.864 -14.417 1.00 94.50 120 SER A N 1
ATOM 953 C CA . SER A 1 120 ? -3.517 7.768 -14.629 1.00 94.50 120 SER A CA 1
ATOM 954 C C . SER A 1 120 ? -4.680 7.740 -13.635 1.00 94.50 120 SER A C 1
ATOM 956 O O . SER A 1 120 ? -4.481 7.707 -12.424 1.00 94.50 120 SER A O 1
ATOM 958 N N . ASP A 1 121 ? -5.883 7.491 -14.154 1.00 89.19 121 ASP A N 1
ATOM 959 C CA . ASP A 1 121 ? -7.122 7.346 -13.374 1.00 89.19 121 ASP A CA 1
ATOM 960 C C . ASP A 1 121 ? -7.276 5.997 -12.642 1.00 89.19 121 ASP A C 1
ATOM 962 O O . ASP A 1 121 ? -8.299 5.716 -12.013 1.00 89.19 121 ASP A O 1
ATOM 966 N N . ARG A 1 122 ? -6.271 5.115 -12.707 1.00 90.50 122 ARG A N 1
ATOM 967 C CA . ARG A 1 122 ? -6.309 3.811 -12.028 1.00 90.50 122 ARG A CA 1
ATOM 968 C C . ARG A 1 122 ? -6.414 3.982 -10.509 1.00 90.50 122 ARG A C 1
ATOM 970 O O . ARG A 1 122 ? -5.457 4.379 -9.843 1.00 90.50 122 ARG A O 1
ATOM 977 N N . ALA A 1 123 ? -7.526 3.516 -9.938 1.00 90.50 123 ALA A N 1
ATOM 978 C CA . ALA A 1 123 ? -7.783 3.539 -8.494 1.00 90.50 123 ALA A CA 1
ATOM 979 C C . ALA A 1 123 ? -6.679 2.871 -7.652 1.00 90.50 123 ALA A C 1
ATOM 981 O O . ALA A 1 123 ? -6.426 3.280 -6.520 1.00 90.50 123 ALA A O 1
ATOM 982 N N . ASN A 1 124 ? -5.971 1.877 -8.202 1.00 91.12 124 ASN A N 1
ATOM 983 C CA . ASN A 1 124 ? -4.838 1.247 -7.522 1.00 91.12 124 ASN A CA 1
ATOM 984 C C . ASN A 1 124 ? -3.709 2.238 -7.203 1.00 91.12 124 ASN A C 1
ATOM 986 O O . ASN A 1 124 ? -3.121 2.139 -6.129 1.00 91.12 124 ASN A O 1
ATOM 990 N N . TYR A 1 125 ? -3.413 3.204 -8.077 1.00 95.06 125 TYR A N 1
ATOM 991 C CA . TYR A 1 125 ? -2.367 4.200 -7.814 1.00 95.06 125 TYR A CA 1
ATOM 992 C C . TYR A 1 125 ? -2.787 5.155 -6.696 1.00 95.06 125 TYR A C 1
ATOM 994 O O . TYR A 1 125 ? -1.999 5.435 -5.792 1.00 95.06 125 TYR A O 1
ATOM 1002 N N . VAL A 1 126 ? -4.066 5.541 -6.67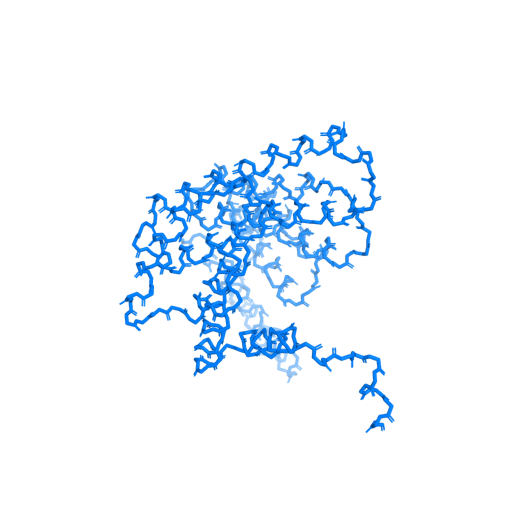7 1.00 95.75 126 VAL A N 1
ATOM 1003 C CA . VAL A 1 126 ? -4.662 6.332 -5.591 1.00 95.75 126 VAL A CA 1
ATOM 1004 C C . VAL A 1 126 ? -4.598 5.571 -4.261 1.00 95.75 126 VAL A C 1
ATOM 1006 O O . VAL A 1 126 ? -4.190 6.131 -3.243 1.00 95.75 126 VAL A O 1
ATOM 1009 N N . LEU A 1 127 ? -4.918 4.270 -4.267 1.00 94.56 127 LEU A N 1
ATOM 1010 C CA . LEU A 1 127 ? -4.792 3.396 -3.096 1.00 94.56 127 LEU A CA 1
ATOM 1011 C C . LEU A 1 127 ? -3.346 3.318 -2.589 1.00 94.56 127 LEU A C 1
ATOM 1013 O O . LEU A 1 127 ? -3.123 3.338 -1.377 1.00 94.56 127 LEU A O 1
ATOM 1017 N N . TYR A 1 128 ? -2.361 3.231 -3.488 1.00 94.75 128 TYR A N 1
ATOM 1018 C CA . TYR A 1 128 ? -0.948 3.247 -3.109 1.00 94.75 128 TYR A CA 1
ATOM 1019 C C . TYR A 1 128 ? -0.552 4.578 -2.470 1.00 94.75 128 TYR A C 1
ATOM 1021 O O . TYR A 1 128 ? 0.033 4.561 -1.387 1.00 94.75 128 TYR A O 1
ATOM 1029 N N . LEU A 1 129 ? -0.926 5.713 -3.065 1.00 97.06 129 LEU A N 1
ATOM 1030 C CA . LEU A 1 129 ? -0.655 7.033 -2.493 1.00 97.06 129 LEU A CA 1
ATOM 1031 C C . LEU A 1 129 ? -1.255 7.170 -1.084 1.00 97.06 129 LEU A C 1
ATOM 1033 O O . LEU A 1 129 ? -0.545 7.510 -0.135 1.00 97.06 129 LEU A O 1
ATOM 1037 N N . ALA A 1 130 ? -2.531 6.811 -0.917 1.00 97.31 130 ALA A N 1
ATOM 1038 C CA . ALA A 1 130 ? -3.205 6.846 0.379 1.00 97.31 130 ALA A CA 1
ATOM 1039 C C . ALA A 1 130 ? -2.530 5.916 1.405 1.00 97.31 130 ALA A C 1
ATOM 1041 O O . ALA A 1 130 ? -2.347 6.281 2.568 1.00 97.31 130 ALA A O 1
ATOM 1042 N N . LYS A 1 131 ? -2.088 4.722 0.987 1.00 95.62 131 LYS A N 1
ATOM 1043 C CA . LYS A 1 131 ? -1.332 3.792 1.840 1.00 95.62 131 LYS A CA 1
ATOM 1044 C C . LYS A 1 131 ? -0.005 4.397 2.309 1.00 95.62 131 LYS A C 1
ATOM 1046 O O . LYS A 1 131 ? 0.380 4.168 3.457 1.00 95.62 131 LYS A O 1
ATOM 1051 N N . ILE A 1 132 ? 0.703 5.125 1.449 1.00 95.75 132 ILE A N 1
ATOM 1052 C CA . ILE A 1 132 ? 1.968 5.778 1.806 1.00 95.75 132 ILE A CA 1
ATOM 1053 C C . ILE A 1 132 ? 1.720 6.916 2.789 1.00 95.75 132 ILE A C 1
ATOM 1055 O O . ILE A 1 132 ? 2.398 6.974 3.814 1.00 95.75 132 ILE A O 1
ATOM 1059 N N . TYR A 1 133 ? 0.687 7.733 2.578 1.00 96.94 133 TYR A N 1
ATOM 1060 C CA . TYR A 1 133 ? 0.305 8.758 3.551 1.00 96.94 133 TYR A CA 1
ATOM 1061 C C . TYR A 1 133 ? -0.017 8.165 4.918 1.00 96.94 133 TYR A C 1
ATOM 1063 O O . TYR A 1 133 ? 0.539 8.621 5.912 1.00 96.94 133 TYR A O 1
ATOM 1071 N N . VAL A 1 134 ? -0.806 7.086 4.986 1.00 95.69 134 VAL A N 1
ATOM 1072 C CA . VAL A 1 134 ? -1.075 6.379 6.252 1.00 95.69 134 VAL A CA 1
ATOM 1073 C C . VAL A 1 134 ? 0.223 5.956 6.949 1.00 95.69 134 VAL A C 1
ATOM 1075 O O . VAL A 1 134 ? 0.341 6.099 8.165 1.00 95.69 134 VAL A O 1
ATOM 1078 N N . GLN A 1 135 ? 1.192 5.406 6.211 1.00 93.38 135 GLN A N 1
ATOM 1079 C CA . GLN A 1 135 ? 2.466 4.975 6.795 1.00 93.38 135 GLN A CA 1
ATOM 1080 C C . GLN A 1 135 ? 3.259 6.147 7.359 1.00 93.38 135 GLN A C 1
ATOM 1082 O O . GLN A 1 135 ? 3.760 6.051 8.475 1.00 93.38 135 GLN A O 1
ATOM 1087 N N . VAL A 1 136 ? 3.353 7.232 6.595 1.00 92.88 136 VAL A N 1
ATOM 1088 C CA . VAL A 1 136 ? 4.084 8.437 6.984 1.00 92.88 136 VAL A CA 1
ATOM 1089 C C . VAL A 1 136 ? 3.425 9.095 8.195 1.00 92.88 136 VAL A C 1
ATOM 1091 O O . VAL A 1 136 ? 4.104 9.341 9.184 1.00 92.88 136 VAL A O 1
ATOM 1094 N N . ILE A 1 137 ? 2.099 9.267 8.181 1.00 94.12 137 ILE A N 1
ATOM 1095 C CA . ILE A 1 137 ? 1.321 9.784 9.317 1.00 94.12 137 ILE A CA 1
ATOM 1096 C C . ILE A 1 137 ? 1.615 8.971 10.579 1.00 94.12 137 ILE A C 1
ATOM 1098 O O . ILE A 1 137 ? 1.934 9.534 11.625 1.00 94.12 137 ILE A O 1
ATOM 1102 N N . ARG A 1 138 ? 1.547 7.638 10.486 1.00 92.25 138 ARG A N 1
ATOM 1103 C CA . ARG A 1 138 ? 1.796 6.759 11.635 1.00 92.25 138 ARG A CA 1
ATOM 1104 C C . ARG A 1 138 ? 3.231 6.826 12.130 1.00 92.25 138 ARG A C 1
ATOM 1106 O O . ARG A 1 138 ? 3.424 6.887 13.337 1.00 92.25 138 ARG A O 1
ATOM 1113 N N . ALA A 1 139 ? 4.205 6.807 11.224 1.00 90.50 139 ALA A N 1
ATOM 1114 C CA . ALA A 1 139 ? 5.614 6.891 11.584 1.00 90.50 139 ALA A CA 1
ATOM 1115 C C . ALA A 1 139 ? 5.916 8.209 12.307 1.00 90.50 139 ALA A C 1
ATOM 1117 O O . ALA A 1 139 ? 6.544 8.185 13.360 1.00 90.50 139 ALA A O 1
ATOM 1118 N N . THR A 1 140 ? 5.397 9.333 11.803 1.00 91.94 140 THR A N 1
ATOM 1119 C CA . THR A 1 140 ? 5.569 10.646 12.435 1.00 91.94 140 THR A CA 1
ATOM 1120 C C . THR A 1 140 ? 4.918 10.690 13.815 1.00 91.94 140 THR A C 1
ATOM 1122 O O . THR A 1 140 ? 5.579 11.024 14.791 1.00 91.94 140 THR A O 1
ATOM 1125 N N . VAL A 1 141 ? 3.645 10.296 13.935 1.00 90.75 141 VAL A N 1
ATOM 1126 C CA . VAL A 1 141 ? 2.942 10.312 15.231 1.00 90.75 141 VAL A CA 1
ATOM 1127 C C . VAL A 1 141 ? 3.615 9.390 16.250 1.00 90.75 141 VAL A C 1
ATOM 1129 O O . VAL A 1 141 ? 3.692 9.737 17.422 1.00 90.75 141 VAL A O 1
ATOM 1132 N N . GLN A 1 142 ? 4.115 8.230 15.819 1.00 89.94 142 GLN A N 1
ATOM 1133 C CA . GLN A 1 142 ? 4.831 7.308 16.696 1.00 89.94 142 GLN A CA 1
ATOM 1134 C C . GLN A 1 142 ? 6.186 7.871 17.139 1.00 89.94 142 GLN A C 1
ATOM 1136 O O . GLN A 1 142 ? 6.541 7.727 18.304 1.00 89.94 142 GLN A O 1
ATOM 1141 N N . HIS A 1 143 ? 6.928 8.517 16.237 1.00 90.81 143 HIS A N 1
ATOM 1142 C CA . HIS A 1 143 ? 8.225 9.112 16.556 1.00 90.81 143 HIS A CA 1
ATOM 1143 C C . HIS A 1 143 ? 8.105 10.228 17.604 1.00 90.81 143 HIS A C 1
ATOM 1145 O O . HIS A 1 143 ? 8.893 10.271 18.543 1.00 90.81 143 HIS A O 1
ATOM 1151 N N . TYR A 1 144 ? 7.077 11.073 17.492 1.00 91.31 144 TYR A N 1
ATOM 1152 C CA . TYR A 1 144 ? 6.832 12.191 18.410 1.00 91.31 144 TYR A CA 1
ATOM 1153 C C . TYR A 1 144 ? 5.841 11.863 19.541 1.00 91.31 144 TYR A C 1
ATOM 1155 O O . TYR A 1 144 ? 5.323 12.769 20.188 1.00 91.31 144 TYR A O 1
ATOM 1163 N N . ALA A 1 145 ? 5.552 10.584 19.810 1.00 89.00 145 ALA A N 1
ATOM 1164 C CA . ALA A 1 145 ? 4.527 10.196 20.787 1.00 89.00 145 ALA A CA 1
ATOM 1165 C C . ALA A 1 145 ? 4.814 10.694 22.219 1.00 89.00 145 ALA A C 1
ATOM 1167 O O . ALA A 1 145 ? 3.879 10.918 22.986 1.00 89.00 145 ALA A O 1
ATOM 1168 N N . HIS A 1 146 ? 6.093 10.867 22.564 1.00 90.81 146 HIS A N 1
ATOM 1169 C CA . HIS A 1 146 ? 6.552 11.333 23.877 1.00 90.81 146 HIS A CA 1
ATOM 1170 C C . HIS A 1 146 ? 6.828 12.843 23.932 1.00 90.81 146 HIS A C 1
ATOM 1172 O O . HIS A 1 146 ? 7.108 13.371 25.005 1.00 90.81 146 HIS A O 1
ATOM 1178 N N . ASP A 1 147 ? 6.745 13.543 22.798 1.00 92.12 147 ASP A N 1
ATOM 1179 C CA . ASP A 1 147 ? 6.971 14.984 22.729 1.00 92.12 147 ASP A CA 1
ATOM 1180 C C . ASP A 1 147 ? 5.668 15.734 23.039 1.00 92.12 147 ASP A C 1
ATOM 1182 O O . ASP A 1 147 ? 4.713 15.747 22.257 1.00 92.12 147 ASP A O 1
ATOM 1186 N N . THR A 1 148 ? 5.627 16.377 24.205 1.00 91.31 148 THR A N 1
ATOM 1187 C CA . THR A 1 148 ? 4.462 17.134 24.682 1.00 91.31 148 THR A CA 1
ATOM 1188 C C . THR A 1 148 ? 4.205 18.402 23.868 1.00 91.31 148 THR A C 1
ATOM 1190 O O . THR A 1 148 ? 3.067 18.874 23.817 1.00 91.31 148 THR A O 1
ATOM 1193 N N . THR A 1 149 ? 5.223 18.931 23.184 1.00 93.38 149 THR A N 1
ATOM 1194 C CA . THR A 1 149 ? 5.129 20.141 22.358 1.00 93.38 149 THR A CA 1
ATOM 1195 C C . THR A 1 149 ? 4.668 19.847 20.932 1.00 93.38 149 THR A C 1
ATOM 1197 O O . THR A 1 149 ? 4.147 20.738 20.256 1.00 93.38 149 THR A O 1
ATOM 1200 N N . PHE A 1 150 ? 4.764 18.586 20.489 1.00 91.94 150 PHE A N 1
ATOM 1201 C CA . PHE A 1 150 ? 4.457 18.167 19.121 1.00 91.94 150 PHE A CA 1
ATOM 1202 C C . PHE A 1 150 ? 3.078 18.630 18.646 1.00 91.94 150 PHE A C 1
ATOM 1204 O O . PHE A 1 150 ? 2.957 19.120 17.526 1.00 91.94 150 PHE A O 1
ATOM 1211 N N . LYS A 1 151 ? 2.046 18.565 19.498 1.00 89.62 151 LYS A N 1
ATOM 1212 C CA . LYS A 1 151 ? 0.670 18.974 19.144 1.00 89.62 151 LYS A CA 1
ATOM 1213 C C . LYS A 1 151 ? 0.539 20.445 18.731 1.00 89.62 151 LYS A C 1
ATOM 1215 O O . LYS A 1 151 ? -0.375 20.775 17.980 1.00 89.62 151 LYS A O 1
ATOM 1220 N N . ASN A 1 152 ? 1.448 21.304 19.190 1.00 92.31 152 ASN A N 1
ATOM 1221 C CA . ASN A 1 152 ? 1.473 22.730 18.860 1.00 92.31 152 ASN A CA 1
ATOM 1222 C C . ASN A 1 152 ? 2.428 23.045 17.696 1.00 92.31 152 ASN A C 1
ATOM 1224 O O . ASN A 1 152 ? 2.536 24.195 17.278 1.00 92.31 152 ASN A O 1
ATOM 1228 N N . SER A 1 153 ? 3.128 22.039 17.165 1.00 93.25 153 SER A N 1
ATOM 1229 C CA . SER A 1 153 ? 4.102 22.227 16.094 1.00 93.25 153 SER A CA 1
ATOM 1230 C C . SER A 1 153 ? 3.436 22.427 14.721 1.00 93.25 153 SER A C 1
ATOM 1232 O O . SER A 1 153 ? 2.373 21.854 14.448 1.00 93.25 153 SER A O 1
ATOM 1234 N N . PRO A 1 154 ? 4.093 23.147 13.790 1.00 93.56 154 PRO A N 1
ATOM 1235 C CA . PRO A 1 154 ? 3.669 23.209 12.390 1.00 93.56 154 PRO A CA 1
ATOM 1236 C C . PRO A 1 154 ? 3.575 21.826 11.729 1.00 93.56 154 PRO A C 1
ATOM 1238 O O . PRO A 1 154 ? 2.678 21.579 10.925 1.00 93.56 154 PRO A O 1
ATOM 1241 N N . LEU A 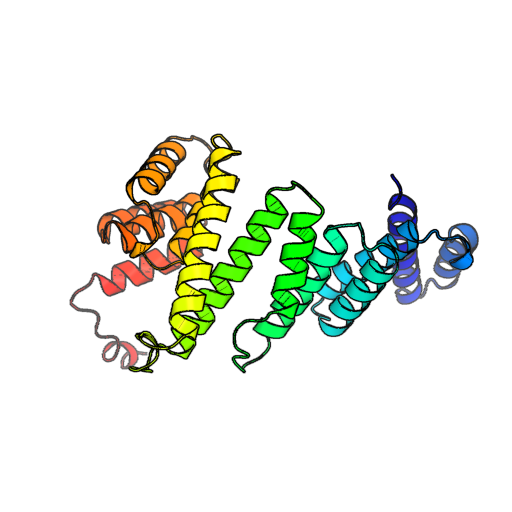1 155 ? 4.455 20.895 12.115 1.00 92.12 155 LEU A N 1
ATOM 1242 C CA . LEU A 1 155 ? 4.455 19.529 11.596 1.00 92.12 155 LEU A CA 1
ATOM 1243 C C . LEU A 1 155 ? 3.168 18.781 11.966 1.00 92.12 155 LEU A C 1
ATOM 1245 O O . LEU A 1 155 ? 2.624 18.053 11.140 1.00 92.12 155 LEU A O 1
ATOM 1249 N N . TYR A 1 156 ? 2.636 18.973 13.175 1.00 92.62 156 TYR A N 1
ATOM 1250 C CA . TYR A 1 156 ? 1.364 18.359 13.563 1.00 92.62 156 TYR A CA 1
ATOM 1251 C C . TYR A 1 156 ? 0.195 18.876 12.716 1.00 92.62 156 TYR A C 1
ATOM 1253 O O . TYR A 1 156 ? -0.666 18.090 12.314 1.00 92.62 156 TYR A O 1
ATOM 1261 N N . GLN A 1 157 ? 0.197 20.166 12.365 1.00 93.00 157 GLN A N 1
ATOM 1262 C CA . GLN A 1 157 ? -0.790 20.733 11.440 1.00 93.00 157 GLN A CA 1
ATOM 1263 C C . GLN A 1 157 ? -0.644 20.155 10.026 1.00 93.00 157 GLN A C 1
ATOM 1265 O O . GLN A 1 157 ? -1.643 19.778 9.409 1.00 93.00 157 GLN A O 1
ATOM 1270 N N . GLU A 1 158 ? 0.589 20.000 9.533 1.00 94.31 158 GLU A N 1
ATOM 1271 C CA . GLU A 1 158 ? 0.868 19.356 8.243 1.00 94.31 158 GLU A CA 1
ATOM 1272 C C . GLU A 1 158 ? 0.368 17.900 8.217 1.00 94.31 158 GLU A C 1
ATOM 1274 O O . GLU A 1 158 ? -0.305 17.490 7.269 1.00 94.31 158 GLU A O 1
ATOM 1279 N N . ILE A 1 159 ? 0.595 17.137 9.292 1.00 94.69 159 ILE A N 1
ATOM 1280 C CA . ILE A 1 159 ? 0.064 15.775 9.456 1.00 94.69 159 ILE A CA 1
ATOM 1281 C C . ILE A 1 159 ? -1.466 15.768 9.524 1.00 94.69 159 ILE A C 1
ATOM 1283 O O . ILE A 1 159 ? -2.101 14.880 8.947 1.00 94.69 159 ILE A O 1
ATOM 1287 N N . GLY A 1 160 ? -2.077 16.750 10.187 1.00 94.81 160 GLY A N 1
ATOM 1288 C CA . GLY A 1 160 ? -3.527 16.917 10.220 1.00 94.81 160 GLY A CA 1
ATOM 1289 C C . GLY A 1 160 ? -4.112 17.138 8.823 1.00 94.81 160 GLY A C 1
ATOM 1290 O O . GLY A 1 160 ? -5.071 16.463 8.446 1.00 94.81 160 GLY A O 1
ATOM 1291 N N . ASN A 1 161 ? -3.499 18.018 8.027 1.00 95.56 161 ASN A N 1
ATOM 1292 C CA . ASN A 1 161 ? -3.884 18.262 6.634 1.00 95.56 161 ASN A CA 1
ATOM 1293 C C . ASN A 1 161 ? -3.716 16.999 5.782 1.00 95.56 161 ASN A C 1
ATOM 1295 O O . ASN A 1 161 ? -4.660 16.579 5.113 1.00 95.56 161 ASN A O 1
ATOM 1299 N N . LEU A 1 162 ? -2.561 16.335 5.886 1.00 95.94 162 LEU A N 1
ATOM 1300 C CA . LEU A 1 162 ? -2.282 15.088 5.176 1.00 95.94 162 LEU A CA 1
ATOM 1301 C C . LEU A 1 162 ? -3.290 13.989 5.536 1.00 95.94 162 LEU A C 1
ATOM 1303 O O . LEU A 1 162 ? -3.710 13.217 4.674 1.00 95.94 162 LEU A O 1
ATOM 1307 N N . THR A 1 163 ? -3.720 13.932 6.798 1.00 97.12 163 THR A N 1
ATOM 1308 C CA . THR A 1 163 ? -4.737 12.983 7.263 1.00 97.12 163 THR A CA 1
ATOM 1309 C C . THR A 1 163 ? -6.090 13.242 6.605 1.00 97.12 163 THR A C 1
ATOM 1311 O O . THR A 1 163 ? -6.701 12.287 6.125 1.00 97.12 163 THR A O 1
ATOM 1314 N N . ARG A 1 164 ? -6.538 14.506 6.513 1.00 97.19 164 ARG A N 1
ATOM 1315 C CA . ARG A 1 164 ? -7.789 14.858 5.812 1.00 97.19 164 ARG A CA 1
ATOM 1316 C C . ARG A 1 164 ? -7.730 14.455 4.341 1.00 97.19 164 ARG A C 1
ATOM 1318 O O . ARG A 1 164 ? -8.586 13.698 3.894 1.00 97.19 164 ARG A O 1
ATOM 1325 N N . THR A 1 165 ? -6.656 14.828 3.643 1.00 96.94 165 THR A N 1
ATOM 1326 C CA . THR A 1 165 ? -6.435 14.427 2.245 1.00 96.94 165 THR A CA 1
ATOM 1327 C C . THR A 1 165 ? -6.445 12.907 2.087 1.00 96.94 165 THR A C 1
ATOM 1329 O O . THR A 1 165 ? -7.039 12.375 1.158 1.00 96.94 165 THR A O 1
ATOM 1332 N N . THR A 1 166 ? -5.835 12.168 3.015 1.00 97.81 166 THR A N 1
ATOM 1333 C CA . THR A 1 166 ? -5.828 10.698 2.965 1.00 97.81 166 THR A CA 1
ATOM 1334 C C . THR A 1 166 ? -7.238 10.111 3.076 1.00 97.81 166 THR A C 1
ATOM 1336 O O . THR A 1 166 ? -7.560 9.159 2.366 1.00 97.81 166 THR A O 1
ATOM 1339 N N . VAL A 1 167 ? -8.085 10.666 3.950 1.00 97.12 167 VAL A N 1
ATOM 1340 C CA . VAL A 1 167 ? -9.490 10.249 4.082 1.00 97.12 167 VAL A CA 1
ATOM 1341 C C . VAL A 1 167 ? -10.271 10.548 2.803 1.00 97.12 167 VAL A C 1
ATOM 1343 O O . VAL A 1 167 ? -11.001 9.680 2.330 1.00 97.12 167 VAL A O 1
ATOM 1346 N N . GLU A 1 168 ? -10.080 11.725 2.208 1.00 96.38 168 GLU A N 1
ATOM 1347 C CA . GLU A 1 168 ? -10.716 12.111 0.940 1.00 96.38 168 GLU A CA 1
ATOM 1348 C C . GLU A 1 168 ? -10.334 11.172 -0.210 1.00 96.38 168 GLU A C 1
ATOM 1350 O O . GLU A 1 168 ? -11.204 10.749 -0.972 1.00 96.38 168 GLU A O 1
ATOM 1355 N N . LEU A 1 169 ? -9.060 10.768 -0.303 1.00 96.44 169 LEU A N 1
ATOM 1356 C CA . LEU A 1 169 ? -8.616 9.787 -1.299 1.00 96.44 169 LEU A CA 1
ATOM 1357 C C . LEU A 1 169 ? -9.343 8.447 -1.131 1.00 96.44 169 LEU A C 1
ATOM 1359 O O . LEU A 1 169 ? -9.821 7.886 -2.117 1.00 96.44 169 LEU A O 1
ATOM 1363 N N . TYR A 1 170 ? -9.460 7.937 0.102 1.00 97.25 170 TYR A N 1
ATOM 1364 C CA . TYR A 1 170 ? -10.200 6.698 0.352 1.00 97.25 170 TYR A CA 1
ATOM 1365 C C . TYR A 1 170 ? -11.686 6.834 0.021 1.00 97.25 170 TYR A C 1
ATOM 1367 O O . TYR A 1 170 ? -12.229 5.922 -0.599 1.00 97.25 170 TYR A O 1
ATOM 1375 N N . ARG A 1 171 ? -12.328 7.956 0.370 1.00 95.12 171 ARG A N 1
ATOM 1376 C CA . ARG A 1 171 ? -13.737 8.212 0.029 1.00 95.12 171 ARG A CA 1
ATOM 1377 C C . ARG A 1 171 ? -13.970 8.234 -1.475 1.00 95.12 171 ARG A C 1
ATOM 1379 O O . ARG A 1 171 ? -14.787 7.464 -1.956 1.00 95.12 171 ARG A O 1
ATOM 1386 N N . LYS A 1 172 ? -13.147 8.961 -2.238 1.00 94.00 172 LYS A N 1
ATOM 1387 C CA . LYS A 1 172 ? -13.227 8.973 -3.710 1.00 94.00 172 LYS A CA 1
ATOM 1388 C C . LYS A 1 172 ? -13.150 7.561 -4.314 1.00 94.00 172 LYS A C 1
ATOM 1390 O O . LYS A 1 172 ? -13.824 7.251 -5.299 1.00 94.00 172 LYS A O 1
ATOM 1395 N N . ILE A 1 173 ? -12.325 6.685 -3.735 1.00 94.81 173 ILE A N 1
ATOM 1396 C CA . ILE A 1 173 ? -12.241 5.280 -4.157 1.00 94.81 173 ILE A CA 1
ATOM 1397 C C . ILE A 1 173 ? -13.508 4.508 -3.765 1.00 94.81 173 ILE A C 1
ATOM 1399 O O . ILE A 1 173 ? -14.011 3.737 -4.577 1.00 94.81 173 ILE A O 1
ATOM 1403 N N . LEU A 1 174 ? -14.023 4.699 -2.547 1.00 94.56 174 LEU A N 1
ATOM 1404 C CA . LEU A 1 174 ? -15.255 4.058 -2.076 1.00 94.56 174 LEU A CA 1
ATOM 1405 C C . LEU A 1 174 ? -16.465 4.445 -2.940 1.00 94.56 174 LEU A C 1
ATOM 1407 O O . LEU A 1 174 ? -17.212 3.554 -3.343 1.00 94.56 174 LEU A O 1
ATOM 1411 N N . ASP A 1 175 ? -16.594 5.725 -3.291 1.00 92.06 175 ASP A N 1
ATOM 1412 C CA . ASP A 1 175 ? -17.687 6.265 -4.110 1.00 92.06 175 ASP A CA 1
ATOM 1413 C C . ASP A 1 175 ? -17.690 5.680 -5.528 1.00 92.06 175 ASP A C 1
ATOM 1415 O O . ASP A 1 175 ? -18.737 5.377 -6.094 1.00 92.06 175 ASP A O 1
ATOM 1419 N N . SER A 1 176 ? -16.503 5.466 -6.100 1.00 90.88 176 SER A N 1
ATOM 1420 C CA . SER A 1 176 ? -16.350 4.872 -7.435 1.00 90.88 176 SER A CA 1
ATOM 1421 C C . SER A 1 176 ? -16.416 3.338 -7.443 1.00 90.88 176 SER A C 1
ATOM 1423 O O . SER A 1 176 ? -16.539 2.740 -8.509 1.00 90.88 176 SER A O 1
ATOM 1425 N N . HIS A 1 177 ? -16.331 2.682 -6.279 1.00 90.75 177 HIS A N 1
ATOM 1426 C CA . HIS A 1 177 ? -16.232 1.222 -6.149 1.00 90.75 177 HIS A CA 1
ATOM 1427 C C . HIS A 1 177 ? -17.207 0.657 -5.103 1.00 90.75 177 HIS A C 1
ATOM 1429 O O . HIS A 1 177 ? -16.863 -0.245 -4.332 1.00 90.75 177 HIS A O 1
ATOM 1435 N N . THR A 1 178 ? -18.447 1.150 -5.101 1.00 87.38 178 THR A N 1
ATOM 1436 C CA . THR A 1 178 ? -19.500 0.790 -4.129 1.00 87.38 178 THR A CA 1
ATOM 1437 C C . THR A 1 178 ? -19.843 -0.703 -4.096 1.00 87.38 178 THR A C 1
ATOM 1439 O O . THR A 1 178 ? -20.249 -1.216 -3.051 1.00 87.38 178 THR A O 1
ATOM 1442 N N . ASN A 1 179 ? -19.615 -1.417 -5.200 1.00 86.31 179 ASN A N 1
ATOM 1443 C CA . ASN A 1 179 ? -19.903 -2.847 -5.343 1.00 86.31 179 ASN A CA 1
ATOM 1444 C C . ASN A 1 179 ? -18.654 -3.748 -5.290 1.00 86.31 179 ASN A C 1
ATOM 1446 O O . ASN A 1 179 ? -18.768 -4.956 -5.480 1.00 86.31 179 ASN A O 1
ATOM 1450 N N . CYS A 1 180 ? -17.459 -3.199 -5.035 1.00 92.69 180 CYS A N 1
ATOM 1451 C CA . CYS A 1 180 ? -16.222 -3.983 -4.976 1.00 92.69 180 CYS A CA 1
ATOM 1452 C C . CYS A 1 180 ? -15.733 -4.160 -3.534 1.00 92.69 180 CYS A C 1
ATOM 1454 O O . CYS A 1 180 ? -14.948 -3.361 -3.010 1.00 92.69 180 CYS A O 1
ATOM 1456 N N . SER A 1 181 ? -16.146 -5.261 -2.910 1.00 94.75 181 SER A N 1
ATOM 1457 C CA . SER A 1 181 ? -15.887 -5.517 -1.490 1.00 94.75 181 SER A CA 1
ATOM 1458 C C . SER A 1 181 ? -14.403 -5.662 -1.157 1.00 94.75 181 SER A C 1
ATOM 1460 O O . SER A 1 181 ? -13.973 -5.183 -0.111 1.00 94.75 181 SER A O 1
ATOM 1462 N N . GLU A 1 182 ? -13.569 -6.199 -2.054 1.00 93.69 182 GLU A N 1
ATOM 1463 C CA . GLU A 1 182 ? -12.110 -6.235 -1.843 1.00 93.69 182 GLU A CA 1
ATOM 1464 C C . GLU A 1 182 ? -11.500 -4.820 -1.819 1.00 93.69 182 GLU A C 1
ATOM 1466 O O . GLU A 1 182 ? -10.650 -4.537 -0.970 1.00 93.69 182 GLU A O 1
ATOM 1471 N N . THR A 1 183 ? -11.944 -3.910 -2.692 1.00 94.06 183 THR A N 1
ATOM 1472 C CA . THR A 1 1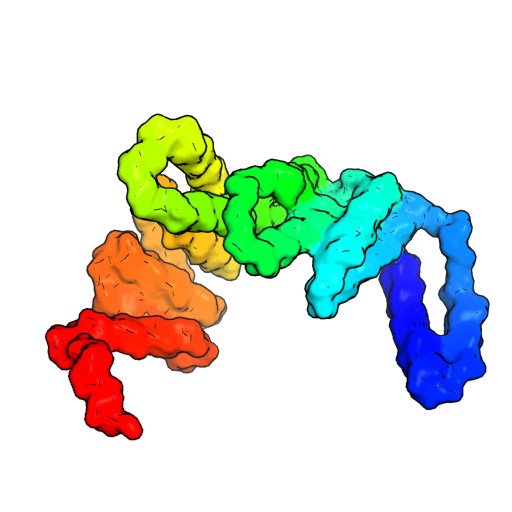83 ? -11.501 -2.505 -2.670 1.00 94.06 183 THR A CA 1
ATOM 1473 C C . THR A 1 183 ? -11.972 -1.809 -1.397 1.00 94.06 183 THR A C 1
ATOM 1475 O O . THR A 1 183 ? -11.175 -1.160 -0.721 1.00 94.06 183 THR A O 1
ATOM 1478 N N . GLN A 1 184 ? -13.228 -2.012 -1.002 1.00 95.44 184 GLN A N 1
ATOM 1479 C CA . GLN A 1 184 ? -13.779 -1.424 0.218 1.00 95.44 184 GLN A CA 1
ATOM 1480 C C . GLN A 1 184 ? -13.069 -1.933 1.478 1.00 95.44 184 GLN A C 1
ATOM 1482 O O . GLN A 1 184 ? -12.733 -1.133 2.348 1.00 95.44 184 GLN A O 1
ATOM 1487 N N . ILE A 1 185 ? -12.733 -3.226 1.558 1.00 96.06 185 ILE A N 1
ATOM 1488 C CA . ILE A 1 185 ? -11.925 -3.791 2.655 1.00 96.06 185 ILE A CA 1
ATOM 1489 C C . ILE A 1 185 ? -10.547 -3.121 2.721 1.00 96.06 185 ILE A C 1
ATOM 1491 O O . ILE A 1 185 ? -10.068 -2.798 3.810 1.00 96.06 185 ILE A O 1
ATOM 1495 N N . ARG A 1 186 ? -9.898 -2.881 1.573 1.00 95.44 186 ARG A N 1
ATOM 1496 C CA . ARG A 1 186 ? -8.601 -2.184 1.522 1.00 95.44 186 ARG A CA 1
ATOM 1497 C C . ARG A 1 186 ? -8.716 -0.744 2.019 1.00 95.44 186 ARG A C 1
ATOM 1499 O O . ARG A 1 186 ? -7.880 -0.341 2.829 1.00 95.44 186 ARG A O 1
ATOM 1506 N N . CYS A 1 187 ? -9.746 -0.013 1.589 1.00 96.88 187 CYS A N 1
ATOM 1507 C CA . CYS A 1 187 ? -10.027 1.340 2.069 1.00 96.88 187 CYS A CA 1
ATOM 1508 C C . CYS A 1 187 ? -10.279 1.351 3.580 1.00 96.88 187 CYS A C 1
ATOM 1510 O O . CYS A 1 187 ? -9.583 2.061 4.299 1.00 96.88 187 CYS A O 1
ATOM 1512 N N . LEU A 1 188 ? -11.179 0.499 4.084 1.00 96.81 188 LEU A N 1
ATOM 1513 C CA . LEU A 1 188 ? -11.483 0.391 5.515 1.00 96.81 188 LEU A CA 1
ATOM 1514 C C . LEU A 1 188 ? -10.228 0.097 6.347 1.00 96.81 188 LEU A C 1
ATOM 1516 O O . LEU A 1 188 ? -9.955 0.789 7.323 1.00 96.81 188 LEU A O 1
ATOM 1520 N N . ASN A 1 189 ? -9.414 -0.883 5.946 1.00 95.88 189 ASN A N 1
ATOM 1521 C CA . ASN A 1 189 ? -8.164 -1.210 6.639 1.00 95.88 189 ASN A CA 1
ATOM 1522 C C . ASN A 1 189 ? -7.162 -0.036 6.631 1.00 95.88 189 ASN A C 1
ATOM 1524 O O . ASN A 1 189 ? -6.415 0.163 7.591 1.00 95.88 189 ASN A O 1
ATOM 1528 N N . GLY A 1 190 ? -7.127 0.746 5.550 1.00 95.75 190 GLY A N 1
ATOM 1529 C CA . GLY A 1 190 ? -6.334 1.971 5.458 1.00 95.75 190 GLY A CA 1
ATOM 1530 C C . GLY A 1 190 ? -6.844 3.070 6.391 1.00 95.75 190 GLY A C 1
ATOM 1531 O O . GLY A 1 190 ? -6.074 3.614 7.181 1.00 95.75 190 GLY A O 1
ATOM 1532 N N . MET A 1 191 ? -8.145 3.351 6.359 1.00 96.44 191 MET A N 1
ATOM 1533 C CA . MET A 1 191 ? -8.780 4.384 7.178 1.00 96.44 191 MET A CA 1
ATOM 1534 C C . MET A 1 191 ? -8.711 4.055 8.675 1.00 96.44 191 MET A C 1
ATOM 1536 O O . MET A 1 191 ? -8.371 4.918 9.479 1.00 96.44 191 MET A O 1
ATOM 1540 N N . LEU A 1 192 ? -8.910 2.793 9.069 1.00 95.88 192 LEU A N 1
ATOM 1541 C CA . LEU A 1 192 ? -8.821 2.344 10.467 1.00 95.88 192 LEU A CA 1
ATOM 1542 C C . LEU A 1 192 ? -7.428 2.526 11.086 1.00 95.88 192 LEU A C 1
ATOM 1544 O O . LEU A 1 192 ? -7.275 2.424 12.303 1.00 95.88 192 LEU A O 1
ATOM 1548 N N . LYS A 1 193 ? -6.402 2.832 10.290 1.00 94.50 193 LYS A N 1
ATOM 1549 C CA . LYS A 1 193 ? -5.050 3.163 10.761 1.00 94.50 193 LYS A CA 1
ATOM 1550 C C . LYS A 1 193 ? -4.849 4.653 11.051 1.00 94.50 193 LYS A C 1
ATOM 1552 O O . LYS A 1 193 ? -3.869 4.991 11.710 1.00 94.50 193 LYS A O 1
ATOM 1557 N N . LEU A 1 194 ? -5.766 5.518 10.621 1.00 93.88 194 LEU A N 1
ATOM 1558 C CA . LEU A 1 194 ? -5.737 6.965 10.853 1.00 93.88 194 LEU A CA 1
ATOM 1559 C C . LEU A 1 194 ? -6.364 7.340 12.212 1.00 93.88 194 LEU A C 1
ATOM 1561 O O . LEU A 1 194 ? -7.064 6.514 12.810 1.00 93.88 194 LEU A O 1
ATOM 1565 N N . PRO A 1 195 ? -6.114 8.547 12.752 1.00 90.94 195 PRO A N 1
ATOM 1566 C CA . PRO A 1 195 ? -6.752 9.004 13.986 1.00 90.94 195 PRO A CA 1
ATOM 1567 C C . PRO A 1 195 ? -8.282 9.038 13.861 1.00 90.94 195 PRO A C 1
ATOM 1569 O O . PRO A 1 195 ? -8.821 9.488 12.853 1.00 90.94 195 PRO A O 1
ATOM 1572 N N . ARG A 1 196 ? -8.980 8.574 14.908 1.00 90.88 196 ARG A N 1
ATOM 1573 C CA . ARG A 1 196 ? -10.441 8.366 14.908 1.00 90.88 196 ARG A CA 1
ATOM 1574 C C . ARG A 1 196 ? -11.235 9.627 14.555 1.00 90.88 196 ARG A C 1
ATOM 1576 O O . ARG A 1 196 ? -12.218 9.522 13.841 1.00 90.88 196 ARG A O 1
ATOM 1583 N N . GLN A 1 197 ? -10.776 10.798 14.994 1.00 90.75 197 GLN A N 1
ATOM 1584 C CA . GLN A 1 197 ? -11.449 12.087 14.780 1.00 90.75 197 GLN A CA 1
ATOM 1585 C C . GLN A 1 197 ? -11.657 12.481 13.305 1.00 90.75 197 GLN A C 1
ATOM 1587 O O . GLN A 1 197 ? -12.426 13.392 13.031 1.00 90.75 197 GLN A O 1
ATOM 1592 N N . TYR A 1 198 ? -10.970 11.829 12.360 1.00 92.44 198 TYR A N 1
ATOM 1593 C CA . TYR A 1 198 ? -11.122 12.088 10.922 1.00 92.44 198 TYR A CA 1
ATOM 1594 C C . TYR A 1 198 ? -12.035 11.077 10.215 1.00 92.44 198 TYR A C 1
ATOM 1596 O O . TYR A 1 198 ? -12.231 11.168 9.005 1.00 92.44 198 TYR A O 1
ATOM 1604 N N . LEU A 1 199 ? -12.536 10.070 10.931 1.00 94.00 199 LEU A N 1
ATOM 1605 C CA . LEU A 1 199 ? -13.245 8.935 10.351 1.00 94.00 199 LEU A CA 1
ATOM 1606 C C . LEU A 1 199 ? -14.758 9.122 10.481 1.00 94.00 199 LEU A C 1
ATOM 1608 O O . LEU A 1 199 ? -15.236 9.599 11.504 1.00 94.00 199 LEU A O 1
ATOM 1612 N N . ASN A 1 200 ? -15.508 8.707 9.458 1.00 94.56 200 ASN A N 1
ATOM 1613 C CA . ASN A 1 200 ? -16.964 8.609 9.538 1.00 94.56 200 ASN A CA 1
ATOM 1614 C C . ASN A 1 200 ? -17.343 7.195 9.998 1.00 94.56 200 ASN A C 1
ATOM 1616 O O . ASN A 1 200 ? -17.185 6.226 9.256 1.00 94.56 200 ASN A O 1
ATOM 1620 N N . GLU A 1 201 ? -17.780 7.086 11.251 1.00 94.88 201 GLU A N 1
ATOM 1621 C CA . GLU A 1 201 ? -18.080 5.805 11.895 1.00 94.88 201 GLU A CA 1
ATOM 1622 C C . GLU A 1 201 ? -19.289 5.111 11.254 1.00 94.88 201 GLU A C 1
ATOM 1624 O O . GLU A 1 201 ? -19.237 3.902 11.020 1.00 94.88 201 GLU A O 1
ATOM 1629 N N . ASP A 1 202 ? -20.326 5.872 10.897 1.00 95.38 202 ASP A N 1
ATOM 1630 C CA . ASP A 1 202 ? -21.568 5.353 10.313 1.00 95.38 202 ASP A CA 1
ATOM 1631 C C . ASP A 1 202 ? -21.358 4.828 8.889 1.00 95.38 202 ASP A C 1
ATOM 1633 O O . ASP A 1 202 ? -21.830 3.742 8.538 1.00 95.38 202 ASP A O 1
ATOM 1637 N N . GLU A 1 203 ? -20.580 5.553 8.080 1.00 94.88 203 GLU A N 1
ATOM 1638 C CA . GLU A 1 203 ? -20.166 5.119 6.739 1.00 94.88 203 GLU A CA 1
ATOM 1639 C C . GLU A 1 203 ? -19.411 3.783 6.815 1.00 94.88 203 GLU A C 1
ATOM 1641 O O . GLU A 1 203 ? -19.754 2.816 6.129 1.00 94.88 203 GLU A O 1
ATOM 1646 N N . MET A 1 204 ? -18.417 3.688 7.705 1.00 96.38 204 MET A N 1
ATOM 1647 C CA . MET A 1 204 ? -17.645 2.456 7.887 1.00 96.38 204 MET A CA 1
ATOM 1648 C C . MET A 1 204 ? -18.513 1.293 8.355 1.00 96.38 204 MET A C 1
ATOM 1650 O O . MET A 1 204 ? -18.375 0.179 7.842 1.00 96.38 204 MET A O 1
ATOM 1654 N N . LYS A 1 205 ? -19.409 1.545 9.312 1.00 96.69 205 LYS A N 1
ATOM 1655 C CA . LYS A 1 205 ? -20.327 0.539 9.841 1.00 96.69 205 LYS A CA 1
ATOM 1656 C C . LYS A 1 205 ? -21.244 0.001 8.748 1.00 96.69 205 LYS A C 1
ATOM 1658 O O . LYS A 1 205 ? -21.352 -1.213 8.599 1.00 96.69 205 LYS A O 1
ATOM 1663 N N . THR A 1 206 ? -21.803 0.884 7.923 1.00 95.81 206 THR A N 1
ATOM 1664 C CA . THR A 1 206 ? -22.662 0.520 6.786 1.00 95.81 206 THR A CA 1
ATOM 1665 C C . THR A 1 206 ? -21.929 -0.392 5.800 1.00 95.81 206 THR A C 1
ATOM 1667 O O . THR A 1 206 ? -22.454 -1.430 5.385 1.00 95.81 206 THR A O 1
ATOM 1670 N N . ILE A 1 207 ? -20.677 -0.060 5.460 1.00 96.12 207 ILE A N 1
ATOM 1671 C CA . ILE A 1 207 ? -19.855 -0.893 4.570 1.00 96.12 207 ILE A CA 1
ATOM 1672 C C . ILE A 1 207 ? -19.602 -2.268 5.203 1.00 96.12 207 ILE A C 1
ATOM 1674 O O . ILE A 1 207 ? -19.737 -3.282 4.515 1.00 96.12 207 ILE A O 1
ATOM 1678 N N . ILE A 1 208 ? -19.257 -2.321 6.495 1.00 96.88 208 ILE A N 1
ATOM 1679 C CA . ILE A 1 208 ? -19.003 -3.576 7.219 1.00 96.88 208 ILE A CA 1
ATOM 1680 C C . ILE A 1 208 ? -20.254 -4.456 7.251 1.00 96.88 208 ILE A C 1
ATOM 1682 O O . ILE A 1 208 ? -20.168 -5.643 6.937 1.00 96.88 208 ILE A O 1
ATOM 1686 N N . GLU A 1 209 ? -21.411 -3.892 7.592 1.00 95.75 209 GLU A N 1
ATOM 1687 C CA . GLU A 1 209 ? -22.679 -4.619 7.666 1.00 95.75 209 GLU A CA 1
ATOM 1688 C C . GLU A 1 209 ? -23.090 -5.186 6.308 1.00 95.75 209 GLU A C 1
ATOM 1690 O O . GLU A 1 209 ? -23.491 -6.348 6.225 1.00 95.75 209 GLU A O 1
ATOM 1695 N N . ARG A 1 210 ? -22.922 -4.424 5.225 1.00 95.44 210 ARG A N 1
ATOM 1696 C CA . ARG A 1 210 ? -23.166 -4.922 3.867 1.00 95.44 210 ARG A CA 1
ATOM 1697 C C . ARG A 1 210 ? -22.244 -6.099 3.519 1.00 95.44 210 ARG A C 1
ATOM 1699 O O . ARG A 1 210 ? -22.753 -7.156 3.157 1.00 95.44 210 ARG A O 1
ATOM 1706 N N . ILE A 1 211 ? -20.921 -5.968 3.692 1.00 96.38 211 ILE A N 1
ATOM 1707 C CA . ILE A 1 211 ? -19.960 -7.053 3.373 1.00 96.38 211 ILE A CA 1
ATOM 1708 C C . ILE A 1 211 ? -20.207 -8.282 4.252 1.00 96.38 211 ILE A C 1
ATOM 1710 O O . ILE A 1 211 ? -20.050 -9.422 3.812 1.00 96.38 211 ILE A O 1
ATOM 1714 N N . SER A 1 212 ? -20.638 -8.081 5.501 1.00 94.94 212 SER A N 1
ATOM 1715 C CA . SER A 1 212 ? -20.931 -9.180 6.422 1.00 94.94 212 SER A CA 1
ATOM 1716 C C . SER A 1 212 ? -22.021 -10.128 5.904 1.00 94.94 212 SER A C 1
ATOM 1718 O O . SER A 1 212 ? -21.994 -11.308 6.263 1.00 94.94 212 SER A O 1
ATOM 1720 N N . LYS A 1 213 ? -22.921 -9.642 5.036 1.00 94.75 213 LYS A N 1
ATOM 1721 C CA . LYS A 1 213 ? -24.029 -10.401 4.434 1.00 94.75 213 LYS A CA 1
ATOM 1722 C C . LYS A 1 213 ? -23.636 -11.160 3.161 1.00 94.75 213 LYS A C 1
ATOM 1724 O O . LYS A 1 213 ? -24.405 -11.993 2.701 1.00 94.75 213 LYS A O 1
ATOM 1729 N N . GLU A 1 214 ? -22.458 -10.908 2.595 1.00 94.25 214 GLU A N 1
ATOM 1730 C CA . GLU A 1 214 ? -21.999 -11.613 1.392 1.00 94.25 214 GLU A CA 1
ATOM 1731 C C . GLU A 1 214 ? -21.696 -13.088 1.695 1.00 94.25 214 GLU A C 1
ATOM 1733 O O . GLU A 1 214 ? -21.195 -13.417 2.770 1.00 94.25 214 GLU A O 1
ATOM 1738 N N . ALA A 1 215 ? -21.964 -13.994 0.753 1.00 88.31 215 ALA A N 1
ATOM 1739 C CA . ALA A 1 215 ? -21.628 -15.409 0.927 1.00 88.31 215 ALA A CA 1
ATOM 1740 C C . ALA A 1 215 ? -20.105 -15.637 0.857 1.00 88.31 215 ALA A C 1
ATOM 1742 O O . ALA A 1 215 ? -19.519 -16.240 1.750 1.00 88.31 215 ALA A O 1
ATOM 1743 N N . ASN A 1 216 ? -19.450 -15.057 -0.155 1.00 86.69 216 ASN A N 1
ATOM 1744 C CA . ASN A 1 216 ? -18.038 -15.292 -0.478 1.00 86.69 216 ASN A CA 1
ATOM 1745 C C . ASN A 1 216 ? -17.152 -14.079 -0.147 1.00 86.69 216 ASN A C 1
ATOM 1747 O O . ASN A 1 216 ? -16.427 -13.569 -1.003 1.00 86.69 216 ASN A O 1
ATOM 1751 N N . LYS A 1 217 ? -17.219 -13.579 1.094 1.00 92.19 217 LYS A N 1
ATOM 1752 C CA . LYS A 1 217 ? -16.402 -12.428 1.520 1.00 92.19 217 LYS A CA 1
ATOM 1753 C C . LYS A 1 217 ? -14.925 -12.807 1.690 1.00 92.19 217 LYS A C 1
ATOM 1755 O O . LYS A 1 217 ? -14.584 -13.896 2.143 1.00 92.19 217 LYS A O 1
ATOM 1760 N N . SER A 1 218 ? -14.034 -11.871 1.368 1.00 91.62 218 SER A N 1
ATOM 1761 C CA . SER A 1 218 ? -12.579 -12.028 1.524 1.00 91.62 218 SER A CA 1
ATOM 1762 C C . SER A 1 218 ? -12.202 -12.276 2.989 1.00 91.62 218 SER A C 1
ATOM 1764 O O . SER A 1 218 ? -12.657 -11.547 3.867 1.00 91.62 218 SER A O 1
ATOM 1766 N N . LYS A 1 219 ? -11.299 -13.226 3.276 1.00 91.81 219 LYS A N 1
ATOM 1767 C CA . LYS A 1 219 ? -10.832 -13.508 4.653 1.00 91.81 219 LYS A CA 1
ATOM 1768 C C . LYS A 1 219 ? -10.271 -12.278 5.383 1.00 91.81 219 LYS A C 1
ATOM 1770 O O . LYS A 1 219 ? -10.407 -12.147 6.594 1.00 91.81 219 LYS A O 1
ATOM 1775 N N . LYS A 1 220 ? -9.728 -11.310 4.634 1.00 92.12 220 LYS A N 1
ATOM 1776 C CA . LYS A 1 220 ? -9.228 -10.028 5.167 1.00 92.12 220 LYS A CA 1
ATOM 1777 C C . LYS A 1 220 ? -10.329 -9.163 5.795 1.00 92.12 220 LYS A C 1
ATOM 1779 O O . LYS A 1 220 ? -10.026 -8.252 6.572 1.00 92.12 220 LYS A O 1
ATOM 1784 N N . PHE A 1 221 ? -11.593 -9.413 5.446 1.00 96.81 221 PHE A N 1
ATOM 1785 C CA . PHE A 1 221 ? -12.746 -8.727 6.017 1.00 96.81 221 PHE A CA 1
ATOM 1786 C C . PHE A 1 221 ? -12.785 -8.888 7.536 1.00 96.81 221 PHE A C 1
ATOM 1788 O O . PHE A 1 221 ? -12.947 -7.895 8.238 1.00 96.81 221 PHE A O 1
ATOM 1795 N N . TYR A 1 222 ? -12.570 -10.105 8.043 1.00 97.19 222 TYR A N 1
ATOM 1796 C CA . TYR A 1 222 ? -12.694 -10.414 9.467 1.00 97.19 222 TYR A CA 1
ATOM 1797 C C . TYR A 1 222 ? -11.754 -9.570 10.329 1.00 97.19 222 TYR A C 1
ATOM 1799 O O . TYR A 1 222 ? -12.208 -8.896 11.253 1.00 97.19 222 TYR A O 1
ATOM 1807 N N . GLY A 1 223 ? -10.468 -9.507 9.973 1.00 96.25 223 GLY A N 1
ATOM 1808 C CA . GLY A 1 223 ? -9.502 -8.667 10.685 1.00 96.25 223 GLY A CA 1
ATOM 1809 C C . GLY A 1 223 ? -9.813 -7.169 10.582 1.00 96.25 223 GLY A C 1
ATOM 1810 O O . GLY A 1 223 ? -9.589 -6.417 11.533 1.00 96.25 223 GLY A O 1
ATOM 1811 N N . THR A 1 224 ? -10.378 -6.732 9.453 1.00 97.06 224 THR A N 1
ATOM 1812 C CA . THR A 1 224 ? -10.773 -5.332 9.232 1.00 97.06 224 THR A CA 1
ATOM 1813 C C . THR A 1 224 ? -11.983 -4.955 10.094 1.00 97.06 224 THR A C 1
ATOM 1815 O O . THR A 1 224 ? -11.935 -3.960 10.815 1.00 97.06 224 THR A O 1
ATOM 1818 N N . ALA A 1 225 ? -13.031 -5.780 10.099 1.00 97.56 225 ALA A N 1
ATOM 1819 C CA . ALA A 1 225 ? -14.217 -5.591 10.929 1.00 97.56 225 ALA A CA 1
ATOM 1820 C C . ALA A 1 225 ? -13.880 -5.670 12.426 1.00 97.56 225 ALA A C 1
ATOM 1822 O O . ALA A 1 225 ? -14.293 -4.808 13.199 1.00 97.56 225 ALA A O 1
ATOM 1823 N N . ALA A 1 226 ? -13.053 -6.633 12.843 1.00 97.00 226 ALA A N 1
ATOM 1824 C CA . ALA A 1 226 ? -12.581 -6.717 14.223 1.00 97.00 226 ALA A CA 1
ATOM 1825 C C . ALA A 1 226 ? -11.832 -5.444 14.656 1.00 97.00 226 ALA A C 1
ATOM 1827 O O . ALA A 1 226 ? -12.066 -4.923 15.747 1.00 97.00 226 ALA A O 1
ATOM 1828 N N . SER A 1 227 ? -10.983 -4.896 13.779 1.00 96.12 227 SER A N 1
ATOM 1829 C CA . SER A 1 227 ? -10.268 -3.637 14.031 1.00 96.12 227 SER A CA 1
ATOM 1830 C C . SER A 1 227 ? -11.220 -2.446 14.184 1.00 96.12 227 SER A C 1
ATOM 1832 O O . SER A 1 227 ? -10.992 -1.596 15.047 1.00 96.12 227 SER A O 1
ATOM 1834 N N . PHE A 1 228 ? -12.302 -2.396 13.400 1.00 97.56 228 PHE A N 1
ATOM 1835 C CA . PHE A 1 228 ? -13.369 -1.410 13.577 1.00 97.56 228 PHE A CA 1
ATOM 1836 C C . PHE A 1 228 ? -14.026 -1.543 14.954 1.00 97.56 228 PHE A C 1
ATOM 1838 O O . PHE A 1 228 ? -14.064 -0.566 15.703 1.00 97.56 228 PHE A O 1
ATOM 1845 N N . TYR A 1 229 ? -14.459 -2.745 15.344 1.00 96.75 229 TYR A N 1
ATOM 1846 C CA . TYR A 1 229 ? -15.110 -2.947 16.642 1.00 96.75 229 TYR A CA 1
ATOM 1847 C C . TYR A 1 229 ? -14.192 -2.642 17.828 1.00 96.75 229 TYR A C 1
ATOM 1849 O O . TYR A 1 229 ? -14.663 -2.090 18.819 1.00 96.75 229 TYR A O 1
ATOM 1857 N N . LEU A 1 230 ? -12.888 -2.923 17.732 1.00 93.56 230 LEU A N 1
ATOM 1858 C CA . LEU A 1 230 ? -11.925 -2.540 18.771 1.00 93.56 230 LEU A CA 1
ATOM 1859 C C . LEU A 1 230 ? -11.738 -1.028 18.875 1.00 93.56 230 LEU A C 1
ATOM 1861 O O . LEU A 1 230 ? -11.740 -0.473 19.971 1.00 93.56 230 LEU A O 1
ATOM 1865 N N . LYS A 1 231 ? -11.499 -0.363 17.743 1.00 91.94 231 LYS A N 1
ATOM 1866 C CA . LYS A 1 231 ? -11.018 1.023 17.737 1.00 91.94 231 LYS A CA 1
ATOM 1867 C C . LYS A 1 231 ? -12.151 2.046 17.794 1.00 91.94 231 LYS A C 1
ATOM 1869 O O . LYS A 1 231 ? -12.011 3.092 18.434 1.00 91.94 231 LYS A O 1
ATOM 1874 N N . ILE A 1 232 ? -13.245 1.752 17.101 1.00 93.25 232 ILE A N 1
ATOM 1875 C CA . ILE A 1 232 ? -14.367 2.664 16.897 1.00 93.25 232 ILE A CA 1
ATOM 1876 C C . ILE A 1 232 ? -15.458 2.366 17.926 1.00 93.25 232 ILE A C 1
ATOM 1878 O O . ILE A 1 232 ? -15.637 3.146 18.860 1.00 93.25 232 ILE A O 1
ATOM 1882 N N . GLU A 1 233 ? -16.087 1.189 17.864 1.00 91.44 233 GLU A N 1
ATOM 1883 C CA . GLU A 1 233 ? -17.147 0.823 18.822 1.00 91.44 233 GLU A CA 1
ATOM 1884 C C . GLU A 1 233 ? -16.626 0.488 20.232 1.00 91.44 233 GLU A C 1
ATOM 1886 O O . GLU A 1 233 ? -17.417 0.394 21.165 1.00 91.44 233 GLU A O 1
ATOM 1891 N N . ARG A 1 234 ? -15.309 0.290 20.407 1.00 91.00 234 ARG A N 1
ATOM 1892 C CA . ARG A 1 234 ? -14.680 -0.131 21.677 1.00 91.00 234 ARG A CA 1
ATOM 1893 C C . ARG A 1 234 ? -15.308 -1.400 22.275 1.00 91.00 234 ARG A C 1
ATOM 1895 O O . ARG A 1 234 ? -15.346 -1.584 23.489 1.00 91.00 234 ARG A O 1
ATOM 1902 N N . SER A 1 235 ? -15.773 -2.305 21.416 1.00 94.38 235 SER A N 1
ATOM 1903 C CA . SER A 1 235 ? -16.398 -3.566 21.804 1.00 94.38 235 SER A CA 1
ATOM 1904 C C . SER A 1 235 ? -15.423 -4.731 21.650 1.00 94.38 235 SER A C 1
ATOM 1906 O O . SER A 1 235 ? -15.317 -5.341 20.582 1.00 94.38 235 SER A O 1
ATOM 1908 N N . ASN A 1 236 ? -14.743 -5.086 22.746 1.00 92.81 236 ASN A N 1
ATOM 1909 C CA . ASN A 1 236 ? -13.845 -6.246 22.778 1.00 92.81 236 ASN A CA 1
ATOM 1910 C C . ASN A 1 236 ? -14.579 -7.546 22.411 1.00 92.81 236 ASN A C 1
ATOM 1912 O O . ASN A 1 236 ? -14.049 -8.360 21.664 1.00 92.81 236 ASN A O 1
ATOM 1916 N N . ARG A 1 237 ? -15.827 -7.720 22.866 1.00 94.19 237 ARG A N 1
ATOM 1917 C CA . ARG A 1 237 ? -16.630 -8.920 22.579 1.00 94.19 237 ARG A CA 1
ATOM 1918 C C . ARG A 1 237 ? -16.930 -9.080 21.085 1.00 94.19 237 ARG A C 1
ATOM 1920 O O . ARG A 1 237 ? -16.718 -10.160 20.534 1.00 94.19 237 ARG A O 1
ATOM 1927 N N . LYS A 1 238 ? -17.396 -8.016 20.415 1.00 95.31 238 LYS A N 1
ATOM 1928 C CA . LYS A 1 238 ? -17.652 -8.060 18.965 1.00 95.31 238 LYS A CA 1
ATOM 1929 C C . LYS A 1 238 ? -16.354 -8.268 18.193 1.00 95.31 238 LYS A C 1
ATOM 1931 O O . LYS A 1 238 ? -16.308 -9.103 17.297 1.00 95.31 238 LYS A O 1
ATOM 1936 N N . ALA A 1 239 ? -15.292 -7.559 18.567 1.00 96.38 239 ALA A N 1
ATOM 1937 C CA . ALA A 1 239 ? -13.989 -7.741 17.947 1.00 96.38 239 ALA A CA 1
ATOM 1938 C C . ALA A 1 239 ? -13.479 -9.182 18.049 1.00 96.38 239 ALA A C 1
ATOM 1940 O O . ALA A 1 239 ? -13.052 -9.744 17.042 1.00 96.38 239 ALA A O 1
ATOM 1941 N N . LEU A 1 240 ? -13.578 -9.789 19.236 1.00 96.19 240 LEU A N 1
ATOM 1942 C CA . LEU A 1 240 ? -13.193 -11.178 19.464 1.00 96.19 240 LEU A CA 1
ATOM 1943 C C . LEU A 1 240 ? -13.981 -12.126 18.556 1.00 96.19 240 LEU A C 1
ATOM 1945 O O . LEU A 1 240 ? -13.374 -12.950 17.884 1.00 96.19 240 LEU A O 1
ATOM 1949 N N . THR A 1 241 ? -15.297 -11.922 18.439 1.00 96.62 241 THR A N 1
ATOM 1950 C CA . THR A 1 241 ? -16.159 -12.720 17.547 1.00 96.62 241 THR A CA 1
ATOM 1951 C C . THR A 1 241 ? -15.667 -12.680 16.096 1.00 96.62 241 THR A C 1
ATOM 1953 O O . THR A 1 241 ? -15.633 -13.701 15.413 1.00 96.62 241 THR A O 1
ATOM 1956 N N . TYR A 1 242 ? -15.277 -11.504 15.594 1.00 96.81 242 TYR A N 1
ATOM 1957 C CA . TYR A 1 242 ? -14.757 -11.382 14.230 1.00 96.81 242 TYR A CA 1
ATOM 1958 C C . TYR A 1 242 ? -13.355 -11.979 14.076 1.00 96.81 242 TYR A C 1
ATOM 1960 O O . TYR A 1 242 ? -13.086 -12.585 13.041 1.00 96.81 242 TYR A O 1
ATOM 1968 N N . PHE A 1 243 ? -12.477 -11.864 15.077 1.00 97.38 243 PHE A N 1
ATOM 1969 C CA . PHE A 1 243 ? -11.174 -12.532 15.035 1.00 97.38 243 PHE A CA 1
ATOM 1970 C C . PHE A 1 243 ? -11.297 -14.060 15.059 1.00 97.38 243 PHE A C 1
ATOM 1972 O O . PHE A 1 243 ? -10.606 -14.727 14.297 1.00 97.38 243 PHE A O 1
ATOM 1979 N N . GLU A 1 244 ? -12.192 -14.617 15.872 1.00 96.06 244 GLU A N 1
ATOM 1980 C CA . GLU A 1 244 ? -12.447 -16.063 15.922 1.00 96.06 244 GLU A CA 1
ATOM 1981 C C . GLU A 1 244 ? -12.980 -16.567 14.579 1.00 96.06 244 GLU A C 1
ATOM 1983 O O . GLU A 1 244 ? -12.381 -17.453 13.979 1.00 96.06 244 GLU A O 1
ATOM 1988 N N . ARG A 1 245 ? -13.985 -15.890 14.006 1.00 95.31 245 ARG A N 1
ATOM 1989 C CA . ARG A 1 245 ? -14.473 -16.215 12.655 1.00 95.31 245 ARG A CA 1
ATOM 1990 C C . ARG A 1 245 ? -13.370 -16.140 11.600 1.00 95.31 245 ARG A C 1
ATOM 1992 O O . ARG A 1 245 ? -13.320 -16.984 10.714 1.00 95.31 245 ARG A O 1
ATOM 1999 N N . GLY A 1 246 ? -12.493 -15.138 11.670 1.00 94.75 246 GLY A N 1
ATOM 2000 C CA . GLY A 1 246 ? -11.347 -15.035 10.764 1.00 94.75 246 GLY A CA 1
ATOM 2001 C C . GLY A 1 246 ? -10.357 -16.190 10.928 1.00 94.75 246 GLY A C 1
ATOM 2002 O O . GLY A 1 246 ? -9.860 -16.711 9.931 1.00 94.75 246 GLY A O 1
ATOM 2003 N N . SER A 1 247 ? -10.114 -16.619 12.169 1.00 95.00 247 SER A N 1
ATOM 2004 C CA . SER A 1 247 ? -9.297 -17.793 12.492 1.00 95.00 247 SER A CA 1
ATOM 2005 C C . SER A 1 247 ? -9.874 -19.065 11.873 1.00 95.00 247 SER A C 1
ATOM 2007 O O . SER A 1 247 ? -9.136 -19.804 11.226 1.00 95.00 247 SER A O 1
ATOM 2009 N N . ASP A 1 248 ? -11.189 -19.273 11.984 1.00 94.25 248 ASP A N 1
ATOM 2010 C CA . ASP A 1 248 ? -11.882 -20.432 11.400 1.00 94.25 248 ASP A CA 1
ATOM 2011 C C . ASP A 1 248 ? -11.769 -20.467 9.863 1.00 94.25 248 ASP A C 1
ATOM 2013 O O . ASP A 1 248 ? -11.809 -21.529 9.250 1.00 94.25 248 ASP A O 1
ATOM 2017 N N . HIS A 1 249 ? -11.557 -19.306 9.231 1.00 91.44 249 HIS A N 1
ATOM 2018 C CA . HIS A 1 249 ? -11.305 -19.166 7.790 1.00 91.44 249 HIS A CA 1
ATOM 2019 C C . HIS A 1 249 ? -9.802 -19.169 7.428 1.00 91.44 249 HIS A C 1
ATOM 2021 O O . HIS A 1 249 ? -9.421 -18.771 6.321 1.00 91.44 249 HIS A O 1
ATOM 2027 N N . GLY A 1 250 ? -8.926 -19.584 8.348 1.00 89.69 250 GLY A N 1
ATOM 2028 C CA . GLY A 1 250 ? -7.486 -19.723 8.114 1.00 89.69 250 GLY A CA 1
ATOM 2029 C C . GLY A 1 250 ? -6.706 -18.403 8.077 1.00 89.69 250 GLY A C 1
ATOM 2030 O O . GLY A 1 250 ? -5.625 -18.339 7.483 1.00 89.69 250 GLY A O 1
ATOM 2031 N N . ASP A 1 251 ? -7.228 -17.321 8.667 1.00 91.50 251 ASP A N 1
ATOM 2032 C CA . ASP A 1 251 ? -6.462 -16.087 8.866 1.00 91.50 251 ASP A CA 1
ATOM 2033 C C . ASP A 1 251 ? -5.648 -16.154 10.170 1.00 91.50 251 ASP A C 1
ATOM 2035 O O . ASP A 1 251 ? -6.141 -15.875 11.267 1.00 91.50 251 ASP A O 1
ATOM 2039 N N . HIS A 1 252 ? -4.360 -16.479 10.033 1.00 91.94 252 HIS A N 1
ATOM 2040 C CA . HIS A 1 252 ? -3.415 -16.555 11.148 1.00 91.94 252 HIS A CA 1
ATOM 2041 C C . HIS A 1 252 ? -3.320 -15.248 11.956 1.00 91.94 252 HIS A C 1
ATOM 2043 O O . HIS A 1 252 ? -3.192 -15.279 13.181 1.00 91.94 252 HIS A O 1
ATOM 2049 N N . GLN A 1 253 ? -3.425 -14.084 11.304 1.00 91.69 253 GLN A N 1
ATOM 2050 C CA . GLN A 1 253 ? -3.367 -12.802 12.007 1.00 91.69 253 GLN A CA 1
ATOM 2051 C C . GLN A 1 253 ? -4.583 -12.624 12.922 1.00 91.69 253 GLN A C 1
ATOM 2053 O O . GLN A 1 253 ? -4.456 -12.076 14.021 1.00 91.69 253 GLN A O 1
ATOM 2058 N N . CYS A 1 254 ? -5.752 -13.095 12.482 1.00 94.44 254 CYS A N 1
ATOM 2059 C CA . CYS A 1 254 ? -6.961 -13.103 13.294 1.00 94.44 254 CYS A CA 1
ATOM 2060 C C . CYS A 1 254 ? -6.833 -14.070 14.479 1.00 94.44 254 CYS A C 1
ATOM 2062 O O . CYS A 1 254 ? -7.134 -13.664 15.599 1.00 94.44 254 CYS A O 1
ATOM 2064 N N . ALA A 1 255 ? -6.289 -15.275 14.274 1.00 93.69 255 ALA A N 1
ATOM 2065 C CA . ALA A 1 255 ? -6.031 -16.236 15.353 1.00 93.69 255 ALA A CA 1
ATOM 2066 C C . ALA A 1 255 ? -5.144 -15.643 16.466 1.00 93.69 255 ALA A C 1
ATOM 2068 O O . ALA A 1 255 ? -5.508 -15.648 17.645 1.00 93.69 255 ALA A O 1
ATOM 2069 N N . MET A 1 256 ? -4.015 -15.033 16.089 1.00 95.19 256 MET A N 1
ATOM 2070 C CA . MET A 1 256 ? -3.099 -14.394 17.042 1.00 95.19 256 MET A CA 1
ATOM 2071 C C . MET A 1 256 ? -3.743 -13.211 17.773 1.00 95.19 256 MET A C 1
ATOM 2073 O O . MET A 1 256 ? -3.512 -13.007 18.967 1.00 95.19 256 MET A O 1
ATOM 2077 N N . ASN A 1 257 ? -4.566 -12.420 17.080 1.00 94.38 257 ASN A N 1
ATOM 2078 C CA . ASN A 1 257 ? -5.269 -11.297 17.695 1.00 94.38 257 ASN A CA 1
ATOM 2079 C C . ASN A 1 257 ? -6.404 -11.751 18.627 1.00 94.38 257 ASN A C 1
ATOM 2081 O O . ASN A 1 257 ? -6.594 -11.118 19.665 1.00 94.38 257 ASN A O 1
ATOM 2085 N N . ALA A 1 258 ? -7.107 -12.846 18.315 1.00 94.00 258 ALA A N 1
ATOM 2086 C CA . ALA A 1 258 ? -8.084 -13.455 19.219 1.00 94.00 258 ALA A CA 1
ATOM 2087 C C . ALA A 1 258 ? -7.415 -13.894 20.527 1.00 94.00 258 ALA A C 1
ATOM 2089 O O . ALA A 1 258 ? -7.894 -13.546 21.604 1.00 94.00 258 ALA A O 1
ATOM 2090 N N . LEU A 1 259 ? -6.267 -14.580 20.440 1.00 93.38 259 LEU A N 1
ATOM 2091 C CA . LEU A 1 259 ? -5.493 -14.995 21.611 1.00 93.38 259 LEU A CA 1
ATOM 2092 C C . LEU A 1 259 ? -5.079 -13.790 22.467 1.00 93.38 259 LEU A C 1
ATOM 2094 O O . LEU A 1 259 ? -5.394 -13.745 23.654 1.00 93.38 259 LEU A O 1
ATOM 2098 N N . ARG A 1 260 ? -4.445 -12.776 21.861 1.00 91.44 260 ARG A N 1
ATOM 2099 C CA . ARG A 1 260 ? -4.035 -11.546 22.566 1.00 91.44 260 ARG A CA 1
ATOM 2100 C C . ARG A 1 260 ? -5.209 -10.849 23.247 1.00 91.44 260 ARG A C 1
ATOM 2102 O O . ARG A 1 260 ? -5.071 -10.366 24.368 1.00 91.44 260 ARG A O 1
ATOM 2109 N N . LEU A 1 261 ? -6.359 -10.783 22.576 1.00 91.75 261 LEU A N 1
ATOM 2110 C CA . LEU A 1 261 ? -7.542 -10.132 23.123 1.00 91.75 261 LEU A CA 1
ATOM 2111 C C . LEU A 1 261 ? -8.147 -10.934 24.282 1.00 91.75 261 LEU A C 1
ATOM 2113 O O . LEU A 1 261 ? -8.512 -10.329 25.283 1.00 91.75 261 LEU A O 1
ATOM 2117 N N . ARG A 1 262 ? -8.185 -12.271 24.196 1.00 90.56 262 ARG A N 1
ATOM 2118 C CA . ARG A 1 262 ? -8.603 -13.144 25.308 1.00 90.56 262 ARG A CA 1
ATOM 2119 C C . ARG A 1 262 ? -7.716 -12.953 26.534 1.00 90.56 262 ARG A C 1
ATOM 2121 O O . ARG A 1 262 ? -8.251 -12.798 27.625 1.00 90.56 262 ARG A O 1
ATOM 2128 N N . LEU A 1 263 ? -6.394 -12.916 26.349 1.00 88.50 263 LEU A N 1
ATOM 2129 C CA . LEU A 1 263 ? -5.444 -12.661 27.437 1.00 88.50 263 LEU A CA 1
ATOM 2130 C C . LEU A 1 263 ? -5.704 -11.301 28.090 1.00 88.50 263 LEU A C 1
ATOM 2132 O O . LEU A 1 263 ? -5.867 -11.230 29.299 1.00 88.50 263 LEU A O 1
ATOM 2136 N N . LYS A 1 264 ? -5.862 -10.243 27.285 1.00 85.69 264 LYS A N 1
ATOM 2137 C CA . LYS A 1 264 ? -6.176 -8.892 27.778 1.00 85.69 264 LYS A CA 1
ATOM 2138 C C . LYS A 1 264 ? -7.523 -8.802 28.510 1.00 85.69 264 LYS A C 1
ATOM 2140 O O . LYS A 1 264 ? -7.715 -7.914 29.332 1.00 85.69 264 LYS A O 1
ATOM 2145 N N . MET A 1 265 ? -8.484 -9.654 28.155 1.00 84.50 265 MET A N 1
ATOM 2146 C CA . MET A 1 265 ? -9.815 -9.679 28.766 1.00 84.50 265 MET A CA 1
ATOM 2147 C C . MET A 1 265 ? -9.874 -10.492 30.066 1.00 84.50 265 MET A C 1
ATOM 2149 O O . MET A 1 265 ? -10.864 -10.366 30.783 1.00 84.50 265 MET A O 1
ATOM 2153 N N . ARG A 1 266 ? -8.861 -11.310 30.379 1.00 83.19 266 ARG A N 1
ATOM 2154 C CA . ARG A 1 266 ? -8.753 -11.968 31.687 1.00 83.19 266 ARG A CA 1
ATOM 2155 C C . ARG A 1 266 ? -8.207 -10.960 32.698 1.00 83.19 266 ARG A C 1
ATOM 2157 O O . ARG A 1 266 ? -7.172 -10.354 32.447 1.00 83.19 266 ARG A O 1
ATOM 2164 N N . GLN A 1 267 ? -8.901 -10.782 33.821 1.00 57.56 267 GLN A N 1
ATOM 2165 C CA . GLN A 1 267 ? -8.460 -9.897 34.908 1.00 57.56 267 GLN A CA 1
ATOM 2166 C C . GLN A 1 267 ? -7.222 -10.440 35.650 1.00 57.56 267 GLN A C 1
ATOM 2168 O O . GLN A 1 267 ? -6.551 -9.678 36.336 1.00 57.56 267 GLN A O 1
ATOM 2173 N N . ASP A 1 268 ? -6.878 -11.715 35.436 1.00 55.69 268 ASP A N 1
ATOM 2174 C CA . ASP A 1 268 ? -5.917 -12.467 36.257 1.00 55.69 268 ASP A CA 1
ATOM 2175 C C . ASP A 1 268 ? -4.573 -12.722 35.544 1.00 55.69 268 ASP A C 1
ATOM 2177 O O . ASP A 1 268 ? -3.729 -13.464 36.040 1.00 55.69 268 ASP A O 1
ATOM 2181 N N . PHE A 1 269 ? -4.378 -12.174 34.339 1.00 49.62 269 PHE A N 1
ATOM 2182 C CA . PHE A 1 269 ? -3.190 -12.453 33.528 1.00 49.62 269 PHE A CA 1
ATOM 2183 C C . PHE A 1 269 ? -2.065 -11.455 33.837 1.00 49.62 269 PHE A C 1
ATOM 2185 O O . PHE A 1 269 ? -1.839 -10.498 33.096 1.00 49.62 269 PHE A O 1
ATOM 2192 N N . ASP A 1 270 ? -1.370 -11.689 34.950 1.00 46.03 270 ASP A N 1
ATOM 2193 C CA . ASP A 1 270 ? -0.082 -11.063 35.241 1.00 46.03 270 ASP A CA 1
ATOM 2194 C C . ASP A 1 270 ? 1.008 -11.690 34.352 1.00 46.03 270 ASP A C 1
ATOM 2196 O O . ASP A 1 270 ? 1.300 -12.890 34.414 1.00 46.03 270 ASP A O 1
ATOM 2200 N N . VAL A 1 271 ? 1.580 -10.869 33.471 1.00 51.94 271 VAL A N 1
ATOM 2201 C CA . VAL A 1 271 ? 2.627 -11.276 32.524 1.00 51.94 271 VAL A CA 1
ATOM 2202 C C . VAL A 1 271 ? 3.954 -11.537 33.252 1.00 51.94 271 VAL A C 1
ATOM 2204 O O . VAL A 1 271 ? 4.770 -12.298 32.736 1.00 51.94 271 VAL A O 1
ATOM 2207 N N . GLU A 1 272 ? 4.158 -10.992 34.457 1.00 44.38 272 GLU A N 1
ATOM 2208 C CA . GLU A 1 272 ? 5.380 -11.220 35.242 1.00 44.38 272 GLU A CA 1
ATOM 2209 C C . GLU A 1 272 ? 5.354 -12.552 36.012 1.00 44.38 272 GLU A C 1
ATOM 2211 O O . GLU A 1 272 ? 6.381 -13.220 36.112 1.00 44.38 272 GLU A O 1
ATOM 2216 N N . GLY A 1 273 ? 4.186 -13.023 36.462 1.00 41.19 273 GLY A N 1
ATOM 2217 C CA . GLY A 1 273 ? 4.076 -14.273 37.231 1.00 41.19 273 GLY A CA 1
ATOM 2218 C C . GLY A 1 273 ? 4.235 -15.572 36.423 1.00 41.19 273 GLY A C 1
ATOM 2219 O O . GLY A 1 273 ? 4.532 -16.621 36.991 1.00 41.19 273 GLY A O 1
ATOM 2220 N N . SER A 1 274 ? 4.058 -15.531 35.097 1.00 41.56 274 SER A N 1
ATOM 2221 C CA . SER A 1 274 ? 4.001 -16.745 34.255 1.00 41.56 274 SER A CA 1
ATOM 2222 C C . SER A 1 274 ? 5.328 -17.121 33.579 1.00 41.56 274 SER A C 1
ATOM 2224 O O . SER A 1 274 ? 5.424 -18.195 32.990 1.00 41.56 274 SER A O 1
ATOM 2226 N N . LEU A 1 275 ? 6.356 -16.268 33.666 1.00 37.91 275 LEU A N 1
ATOM 2227 C CA . LEU A 1 275 ? 7.722 -16.580 33.209 1.00 37.91 275 LEU A CA 1
ATOM 2228 C C . LEU A 1 275 ? 8.576 -17.268 34.289 1.00 37.91 275 LEU A C 1
ATOM 2230 O O . LEU A 1 275 ? 9.705 -17.646 34.009 1.00 37.91 275 LEU A O 1
ATOM 2234 N N . LEU A 1 276 ? 8.040 -17.457 35.499 1.00 32.16 276 LEU A N 1
ATOM 2235 C CA . LEU A 1 276 ? 8.695 -18.180 36.599 1.00 32.16 276 LEU A CA 1
ATOM 2236 C C . LEU A 1 276 ? 8.369 -19.688 36.632 1.00 32.16 276 LEU A C 1
ATOM 2238 O O . LEU A 1 276 ? 8.828 -20.386 37.531 1.00 32.16 276 LEU A O 1
ATOM 2242 N N . TYR A 1 277 ? 7.598 -20.196 35.660 1.00 35.62 277 TYR A N 1
ATOM 2243 C CA . TYR A 1 277 ? 7.218 -21.616 35.549 1.00 35.62 277 TYR A CA 1
ATOM 2244 C C . TYR A 1 277 ? 7.563 -22.257 34.187 1.00 35.62 277 TYR A C 1
ATOM 2246 O O . TYR A 1 277 ? 6.965 -23.265 33.806 1.00 35.62 277 TYR A O 1
ATOM 2254 N N . LEU A 1 278 ? 8.536 -21.695 33.464 1.00 33.84 278 LEU A N 1
ATOM 2255 C CA . LEU A 1 278 ? 9.233 -22.333 32.337 1.00 33.84 278 LEU A CA 1
ATOM 2256 C C . LEU A 1 278 ? 10.742 -22.240 32.563 1.00 33.84 278 LEU A C 1
ATOM 2258 O O . LEU A 1 278 ? 11.436 -23.195 32.156 1.00 33.84 278 LEU A O 1
#

InterPro domains:
  IPR011990 Tetratricopeptide-like helical domain superfamily [G3DSA:1.25.40.10] (1-246)
  IPR011990 Tetratricopeptide-like helical domain superfamily [SSF48452] (57-139)

pLDDT: mean 89.7, std 11.67, range [32.16, 98.25]

Foldseek 3Di:
DQQVLLVVVVVLLVVLVVCVVVVNNVVSVCSCVVRDDDPVPRALQNLLSNLLVQLVVCVVVVVLVSSLVSLVSSCVSPVLALSSLVSNLSSVVSVCVVDPDDPADPVSSLVSLVSSVVSDPDLVSLLVSLLSLLVRLLVVCVVCVVPPCCCVDPSVVVNVVSLLVSLVSLVVQCVVCVPPLVSVLSSLQSNLSGDPVNDDLVVSVVSLVVLVPDPDHDLSSLQSVLSSCCRPVVHLPRSLVSLVVSVVVVDPVSVVVNVVSVLVPDPPNDVVVVVVPD

Radius of gyration: 23.77 Å; chains: 1; bounding box: 51×49×70 Å

Sequence (278 aa):
KEVRRAQWHVTLASRALVLARLGKLEDSKQIVGDNFDPVSTFTSVEFGGLYGIKSLACLAYGELTEALRWAKDAIHANPREPEWHLLAGRAMEYLRKKSTRFSGLPKEEISYFKKAVDLSDRANYVLYLAKIYVQVIRATVQHYAHDTTFKNSPLYQEIGNLTRTTVELYRKILDSHTNCSETQIRCLNGMLKLPRQYLNEDEMKTIIERISKEANKSKKFYGTAASFYLKIERSNRKALTYFERGSDHGDHQCAMNALRLRLKMRQDFDVEGSLLYL